Protein AF-0000000080308179 (afdb_homodimer)

pLDDT: mean 96.74, std 3.59, range [80.0, 98.94]

InterPro domains:
  IPR013078 Histidine phosphatase superfamily, clade-1 [PF00300] (3-79)
  IPR013078 Histidine phosphatase superfamily, clade-1 [SM00855] (2-112)
  IPR013078 Histidine phosphatase superfamily, clade-1 [cd07067] (3-144)
  IPR029033 Histidine phosphatase superfamily [G3DSA:3.40.50.1240] (2-160)
  IPR029033 Histidine phosphatase superfamily [SSF53254] (3-148)

Nearest PDB structures (foldseek):
  3f2i-assembly3_E  TM=8.914E-01  e=7.864E-16  Nostoc sp. PCC 7120 = FACHB-418
  2rfl-assembly7_G  TM=8.295E-01  e=3.087E-11  Agrobacterium fabrum str. C58
  2rfl-assembly2_B  TM=8.240E-01  e=7.658E-11  Agrobacterium fabrum str. C58
  2rfl-assembly3_C  TM=8.450E-01  e=2.308E-10  Agrobacterium fabrum str. C58
  2rfl-assembly5_E  TM=8.501E-01  e=3.407E-10  Agrobacterium fabrum str. C58

Solvent-accessible surface area (backbone atoms only — not comparable to full-atom values): 15295 Å² total; per-residue (Å²): 69,40,41,32,43,27,32,25,33,42,49,47,77,80,50,92,91,51,60,73,54,64,34,41,54,31,73,64,25,49,55,53,37,47,41,24,42,50,13,40,45,58,69,69,48,57,21,46,30,34,40,21,10,69,35,37,24,17,42,53,40,53,56,60,40,47,92,36,46,80,48,57,79,40,75,36,69,59,40,69,44,72,63,48,71,65,49,36,53,57,54,51,75,44,53,88,44,60,32,31,32,39,25,25,39,81,67,28,49,30,22,41,50,18,21,28,38,70,52,39,50,89,55,15,77,32,51,56,76,42,62,40,8,40,33,36,32,38,41,50,68,40,79,35,46,21,30,42,52,30,29,42,33,39,72,57,26,49,37,28,94,68,40,43,33,44,27,32,24,34,41,49,47,77,79,50,91,90,51,60,74,54,64,35,41,54,32,74,64,24,48,55,54,37,46,42,24,42,50,12,41,45,58,71,69,47,57,22,45,30,34,41,20,9,72,34,38,22,16,41,53,39,55,58,60,42,47,92,34,46,79,48,57,80,40,75,38,70,59,40,68,42,71,62,48,72,65,47,37,52,59,52,50,76,44,53,89,45,61,31,31,32,38,25,25,41,83,67,28,47,31,22,40,50,18,21,27,38,71,52,38,52,88,55,15,78,32,51,56,75,42,62,41,9,39,34,35,34,38,39,49,67,39,78,37,46,22,29,41,51,30,30,42,33,39,72,57,27,49,37,28,95

Structure (mmCIF, N/CA/C/O backbone):
data_AF-0000000080308179-model_v1
#
loop_
_entity.id
_entity.type
_entity.pdbx_description
1 polymer 'Phosphohistidine phosphatase SixA'
#
loop_
_atom_site.group_PDB
_atom_site.id
_atom_site.type_symbol
_atom_site.label_atom_id
_atom_site.label_alt_id
_atom_site.label_comp_id
_atom_site.label_asym_id
_atom_site.label_entity_id
_atom_site.label_seq_id
_atom_site.pdbx_PDB_ins_code
_atom_site.Cartn_x
_atom_site.Cartn_y
_atom_site.Cartn_z
_atom_site.occupancy
_atom_site.B_iso_or_equiv
_atom_site.auth_seq_id
_atom_site.auth_comp_id
_atom_site.auth_asym_id
_atom_site.auth_atom_id
_atom_site.pdbx_PDB_model_num
ATOM 1 N N . MET A 1 1 ? -13.094 5.926 10.195 1 96.12 1 MET A N 1
ATOM 2 C CA . MET A 1 1 ? -12.523 7.082 9.516 1 96.12 1 MET A CA 1
ATOM 3 C C . MET A 1 1 ? -11.367 6.668 8.617 1 96.12 1 MET A C 1
ATOM 5 O O . MET A 1 1 ? -10.82 5.574 8.766 1 96.12 1 MET A O 1
ATOM 9 N N . ASP A 1 2 ? -11.047 7.516 7.672 1 97.94 2 ASP A N 1
ATOM 10 C CA . ASP A 1 2 ? -9.906 7.348 6.777 1 97.94 2 ASP A CA 1
ATOM 11 C C . ASP A 1 2 ? -8.773 8.305 7.148 1 97.94 2 ASP A C 1
ATOM 13 O O . ASP A 1 2 ? -8.992 9.516 7.258 1 97.94 2 ASP A O 1
ATOM 17 N N . VAL A 1 3 ? -7.609 7.738 7.383 1 98.44 3 VAL A N 1
ATOM 18 C CA . VAL A 1 3 ? -6.414 8.539 7.648 1 98.44 3 VAL A CA 1
ATOM 19 C C . VAL A 1 3 ? -5.363 8.266 6.57 1 98.44 3 VAL A C 1
ATOM 21 O O . VAL A 1 3 ? -4.98 7.117 6.344 1 98.44 3 VAL A O 1
ATOM 24 N N . PHE A 1 4 ? -4.977 9.289 5.906 1 98.88 4 PHE A N 1
ATOM 25 C CA . PHE A 1 4 ? -3.895 9.203 4.93 1 98.88 4 PHE A CA 1
ATOM 26 C C . PHE A 1 4 ? -2.592 9.727 5.523 1 98.88 4 PHE A C 1
ATOM 28 O O . PHE A 1 4 ? -2.514 10.883 5.938 1 98.88 4 PHE A O 1
ATOM 35 N N . VAL A 1 5 ? -1.639 8.867 5.598 1 98.94 5 VAL A N 1
ATOM 36 C CA . VAL A 1 5 ? -0.315 9.219 6.105 1 98.94 5 VAL A CA 1
ATOM 37 C C . VAL A 1 5 ? 0.61 9.555 4.938 1 98.94 5 VAL A C 1
ATOM 39 O O . VAL A 1 5 ? 0.87 8.711 4.078 1 98.94 5 VAL A O 1
ATOM 42 N N . VAL A 1 6 ? 1.118 10.781 4.961 1 98.94 6 VAL A N 1
ATOM 43 C CA . VAL A 1 6 ? 1.938 11.297 3.871 1 98.94 6 VAL A CA 1
ATOM 44 C C . VAL A 1 6 ? 3.332 11.641 4.391 1 98.94 6 VAL A C 1
ATOM 46 O O . VAL A 1 6 ? 3.477 12.461 5.305 1 98.94 6 VAL A O 1
ATOM 49 N N . ARG A 1 7 ? 4.324 11 3.846 1 98.94 7 ARG A N 1
ATOM 50 C CA . ARG A 1 7 ? 5.664 11.5 4.133 1 98.94 7 ARG A CA 1
ATOM 51 C C . ARG A 1 7 ? 5.969 12.75 3.305 1 98.94 7 ARG A C 1
ATOM 53 O O . ARG A 1 7 ? 5.574 12.836 2.141 1 98.94 7 ARG A O 1
ATOM 60 N N . HIS A 1 8 ? 6.664 13.648 3.912 1 98.94 8 HIS A N 1
ATOM 61 C CA . HIS A 1 8 ? 7.027 14.844 3.17 1 98.94 8 HIS A CA 1
ATOM 62 C C . HIS A 1 8 ? 7.699 14.492 1.847 1 98.94 8 HIS A C 1
ATOM 64 O O . HIS A 1 8 ? 8.32 13.43 1.724 1 98.94 8 HIS A O 1
ATOM 70 N N . ALA A 1 9 ? 7.605 15.453 0.871 1 98.88 9 ALA A N 1
ATOM 71 C CA . ALA A 1 9 ? 8.242 15.281 -0.434 1 98.88 9 ALA A CA 1
ATOM 72 C C . ALA A 1 9 ? 9.75 15.5 -0.34 1 98.88 9 ALA A C 1
ATOM 74 O O . ALA A 1 9 ? 10.273 15.781 0.738 1 98.88 9 ALA A O 1
ATOM 75 N N . ILE A 1 10 ? 10.469 15.281 -1.438 1 98.62 10 ILE A N 1
ATOM 76 C CA . ILE A 1 10 ? 11.93 15.336 -1.49 1 98.62 10 ILE A CA 1
ATOM 77 C C . ILE A 1 10 ? 12.406 16.719 -1.079 1 98.62 10 ILE A C 1
ATOM 79 O O . ILE A 1 10 ? 12.008 17.734 -1.674 1 98.62 10 ILE A O 1
ATOM 83 N N . ALA A 1 11 ? 13.266 16.75 -0.097 1 97.81 11 ALA A N 1
ATOM 84 C CA . ALA A 1 11 ? 13.773 18 0.461 1 97.81 11 ALA A CA 1
ATOM 85 C C . ALA A 1 11 ? 15.273 18.141 0.217 1 97.81 11 ALA A C 1
ATOM 87 O O . ALA A 1 11 ? 15.945 17.156 -0.123 1 97.81 11 ALA A O 1
ATOM 88 N N . GLU A 1 12 ? 15.688 19.297 0.377 1 95.5 12 GLU A N 1
ATOM 89 C CA . GLU A 1 12 ? 17.109 19.609 0.248 1 95.5 12 GLU A CA 1
ATOM 90 C C . GLU A 1 12 ? 17.938 18.828 1.261 1 95.5 12 GLU A C 1
ATOM 92 O O . GLU A 1 12 ? 17.453 18.5 2.344 1 95.5 12 GLU A O 1
ATOM 97 N N . ASP A 1 13 ? 19.109 18.547 0.81 1 89.88 13 ASP A N 1
ATOM 98 C CA . ASP A 1 13 ? 20.047 17.984 1.777 1 89.88 13 ASP A CA 1
ATOM 99 C C . ASP A 1 13 ? 20.422 19.016 2.832 1 89.88 13 ASP A C 1
ATOM 101 O O . ASP A 1 13 ? 20.453 20.219 2.557 1 89.88 13 ASP A O 1
ATOM 105 N N . ALA A 1 14 ? 20.609 18.5 3.979 1 84.56 14 ALA A N 1
ATOM 106 C CA . ALA A 1 14 ? 21 19.422 5.051 1 84.56 14 ALA A CA 1
ATOM 107 C C . ALA A 1 14 ? 22.375 20.016 4.793 1 84.56 14 ALA A C 1
ATOM 109 O O . ALA A 1 14 ? 23.344 19.281 4.539 1 84.56 14 ALA A O 1
ATOM 110 N N . ALA A 1 15 ? 22.422 21.391 4.684 1 82.69 15 ALA A N 1
ATOM 111 C CA . ALA A 1 15 ? 23.719 22.062 4.656 1 82.69 15 ALA A CA 1
ATOM 112 C C . ALA A 1 15 ? 24.375 22.047 6.031 1 82.69 15 ALA A C 1
ATOM 114 O O . ALA A 1 15 ? 23.688 21.906 7.051 1 82.69 15 ALA A O 1
ATOM 115 N N . PRO A 1 16 ? 25.734 21.969 5.941 1 81.38 16 PRO A N 1
ATOM 116 C CA . PRO A 1 16 ? 26.375 22.031 7.254 1 81.38 16 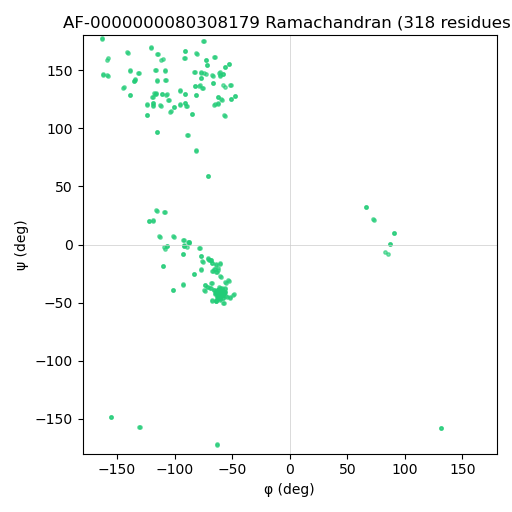PRO A CA 1
ATOM 117 C C . PRO A 1 16 ? 25.844 23.172 8.125 1 81.38 16 PRO A C 1
ATOM 119 O O . PRO A 1 16 ? 25.75 24.312 7.672 1 81.38 16 PRO A O 1
ATOM 122 N N . GLY A 1 17 ? 25.438 22.906 9.305 1 82.38 17 GLY A N 1
ATOM 123 C CA . GLY A 1 17 ? 25 23.906 10.266 1 82.38 17 GLY A CA 1
ATOM 124 C C . GLY A 1 17 ? 23.531 24.281 10.094 1 82.38 17 GLY A C 1
ATOM 125 O O . GLY A 1 17 ? 22.984 25.031 10.906 1 82.38 17 GLY A O 1
ATOM 126 N N . GLN A 1 18 ? 22.969 23.797 9.07 1 80.81 18 GLN A N 1
ATOM 127 C CA . GLN A 1 18 ? 21.578 24.156 8.797 1 80.81 18 GLN A CA 1
ATOM 128 C C . GLN A 1 18 ? 20.625 23.406 9.734 1 80.81 18 GLN A C 1
ATOM 130 O O . GLN A 1 18 ? 20.844 22.234 10.055 1 80.81 18 GLN A O 1
ATOM 135 N N . ASP A 1 19 ? 19.734 24.219 10.219 1 89.12 19 ASP A N 1
ATOM 136 C CA . ASP A 1 19 ? 18.641 23.656 11.008 1 89.12 19 ASP A CA 1
ATOM 137 C C . ASP A 1 19 ? 17.797 22.703 10.164 1 89.12 19 ASP A C 1
ATOM 139 O O . ASP A 1 19 ? 17.219 23.125 9.148 1 89.12 19 ASP A O 1
ATOM 143 N N . ASP A 1 20 ? 17.703 21.469 10.594 1 90.75 20 ASP A N 1
ATOM 144 C CA . ASP A 1 20 ? 16.984 20.438 9.852 1 90.75 20 ASP A CA 1
ATOM 145 C C . ASP A 1 20 ? 15.547 20.859 9.586 1 90.75 20 ASP A C 1
ATOM 147 O O . ASP A 1 20 ? 14.992 20.562 8.523 1 90.75 20 ASP A O 1
ATOM 151 N N . ALA A 1 21 ? 15.031 21.578 10.484 1 94.56 21 ALA A N 1
ATOM 152 C CA . ALA A 1 21 ? 13.625 21.969 10.406 1 94.56 21 ALA A CA 1
ATOM 153 C C . ALA A 1 21 ? 13.398 22.984 9.281 1 94.56 21 ALA A C 1
ATOM 155 O O . ALA A 1 21 ? 12.266 23.203 8.859 1 94.56 21 ALA A O 1
ATOM 156 N N . GLN A 1 22 ? 14.406 23.5 8.766 1 94.69 22 GLN A N 1
ATOM 157 C CA . GLN A 1 22 ? 14.258 24.594 7.816 1 94.69 22 GLN A CA 1
ATOM 158 C C . GLN A 1 22 ? 14.531 24.141 6.391 1 94.69 22 GLN A C 1
ATOM 160 O O . GLN A 1 22 ? 14.461 24.922 5.449 1 94.69 22 GLN A O 1
ATOM 165 N N . ARG A 1 23 ? 14.867 22.891 6.27 1 96.31 23 ARG A N 1
ATOM 166 C CA . ARG A 1 23 ? 15.102 22.359 4.926 1 96.31 23 ARG A CA 1
ATOM 167 C C . ARG A 1 23 ? 13.836 22.438 4.082 1 96.31 23 ARG A C 1
ATOM 169 O O . ARG A 1 23 ? 12.781 21.953 4.484 1 96.31 23 ARG A O 1
ATOM 176 N N . ALA A 1 24 ? 14 23.047 2.932 1 97.19 24 ALA A N 1
ATOM 177 C CA . ALA A 1 24 ? 12.875 23.203 2.012 1 97.19 24 ALA A CA 1
ATOM 178 C C . ALA A 1 24 ? 12.805 22.047 1.026 1 97.19 24 ALA A C 1
ATOM 180 O O . ALA A 1 24 ? 13.789 21.312 0.843 1 97.19 24 ALA A O 1
ATOM 181 N N . LEU A 1 25 ? 11.617 21.859 0.417 1 98.5 25 LEU A N 1
ATOM 182 C CA . LEU A 1 25 ? 11.539 20.938 -0.711 1 98.5 25 LEU A CA 1
ATOM 183 C C . LEU A 1 25 ? 12.445 21.391 -1.851 1 98.5 25 LEU A C 1
ATOM 185 O O . LEU A 1 25 ? 12.602 22.594 -2.08 1 98.5 25 LEU A O 1
ATOM 189 N N . THR A 1 26 ? 13.031 20.438 -2.578 1 98.44 26 THR A N 1
ATOM 190 C CA . THR A 1 26 ? 13.727 20.766 -3.816 1 98.44 26 THR A CA 1
ATOM 191 C C . THR A 1 26 ? 12.727 21.109 -4.918 1 98.44 26 THR A C 1
ATOM 193 O O . THR A 1 26 ? 11.539 20.797 -4.812 1 98.44 26 THR A O 1
ATOM 196 N N . ARG A 1 27 ? 13.219 21.812 -5.879 1 98.19 27 ARG A N 1
ATOM 197 C CA . ARG A 1 27 ? 12.367 22.094 -7.031 1 98.19 27 ARG A CA 1
ATOM 198 C C . ARG A 1 27 ? 11.812 20.812 -7.633 1 98.19 27 ARG A C 1
ATOM 200 O O . ARG A 1 27 ? 10.625 20.719 -7.941 1 98.19 27 ARG A O 1
ATOM 207 N N . ASP A 1 28 ? 12.664 19.875 -7.773 1 98.06 28 ASP A N 1
ATOM 208 C CA . ASP A 1 28 ? 12.25 18.578 -8.305 1 98.06 28 ASP A CA 1
ATOM 209 C C . ASP A 1 28 ? 11.258 17.891 -7.367 1 98.06 28 ASP A C 1
ATOM 211 O O . ASP A 1 28 ? 10.289 17.281 -7.816 1 98.06 28 ASP A O 1
ATOM 215 N N . GLY A 1 29 ? 11.523 17.969 -6.082 1 98.62 29 GLY A N 1
ATOM 216 C CA . GLY A 1 29 ? 10.609 17.406 -5.102 1 98.62 29 GLY A 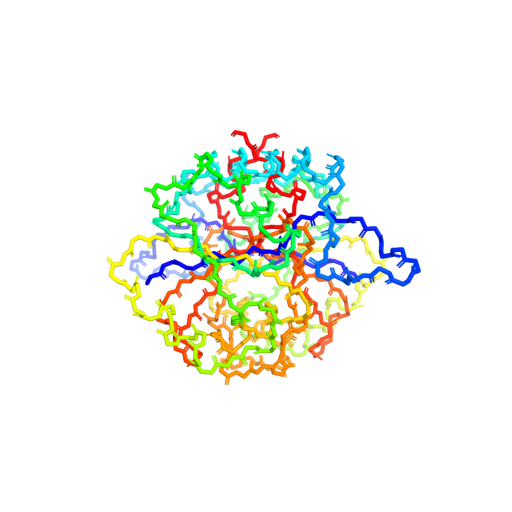CA 1
ATOM 217 C C . GLY A 1 29 ? 9.211 17.969 -5.195 1 98.62 29 GLY A C 1
ATOM 218 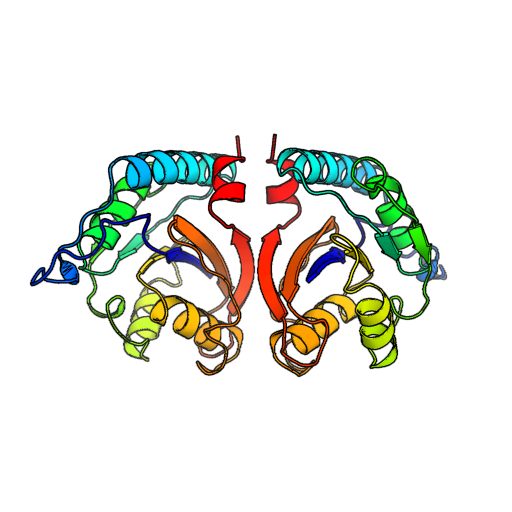O O . GLY A 1 29 ? 8.227 17.219 -5.117 1 98.62 29 GLY A O 1
ATOM 219 N N . ARG A 1 30 ? 9.133 19.234 -5.391 1 98.75 30 ARG A N 1
ATOM 220 C CA . ARG A 1 30 ? 7.84 19.891 -5.551 1 98.75 30 ARG A CA 1
ATOM 221 C C . ARG A 1 30 ? 7.125 19.391 -6.801 1 98.75 30 ARG A C 1
ATOM 223 O O . ARG A 1 30 ? 5.957 19.016 -6.742 1 98.75 30 ARG A O 1
ATOM 230 N N . ARG A 1 31 ? 7.828 19.375 -7.875 1 98.56 31 ARG A N 1
ATOM 231 C CA . ARG A 1 31 ? 7.254 18.969 -9.148 1 98.56 31 ARG A CA 1
ATOM 232 C C . ARG A 1 31 ? 6.754 17.531 -9.078 1 98.56 31 ARG A C 1
ATOM 234 O O . ARG A 1 31 ? 5.648 17.219 -9.531 1 98.56 31 ARG A O 1
ATOM 241 N N . ARG A 1 32 ? 7.52 16.688 -8.586 1 98.62 32 ARG A N 1
ATOM 242 C CA . ARG A 1 32 ? 7.16 15.281 -8.484 1 98.62 32 ARG A CA 1
ATOM 243 C C . ARG A 1 32 ? 5.949 15.086 -7.582 1 98.62 32 ARG A C 1
ATOM 245 O O . ARG A 1 32 ? 5.07 14.281 -7.879 1 98.62 32 ARG A O 1
ATOM 252 N N . PHE A 1 33 ? 5.922 15.852 -6.508 1 98.88 33 PHE A N 1
ATOM 253 C CA . PHE A 1 33 ? 4.805 15.672 -5.586 1 98.88 33 PHE A CA 1
ATOM 254 C C . PHE A 1 33 ? 3.523 16.266 -6.168 1 98.88 33 PHE A C 1
ATOM 256 O O . PHE A 1 33 ? 2.436 15.719 -5.957 1 98.88 33 PHE A O 1
ATOM 263 N N . GLU A 1 34 ? 3.652 17.312 -6.875 1 98.75 34 GLU A N 1
ATOM 264 C CA . GLU A 1 34 ? 2.486 17.844 -7.574 1 98.75 34 GLU A CA 1
ATOM 265 C C . GLU A 1 34 ? 1.871 16.797 -8.5 1 98.75 34 GLU A C 1
ATOM 267 O O . GLU A 1 34 ? 0.646 16.703 -8.602 1 98.75 34 GLU A O 1
ATOM 272 N N . ARG A 1 35 ? 2.699 16.062 -9.172 1 98.25 35 ARG A N 1
ATOM 273 C CA . ARG A 1 35 ? 2.207 14.969 -10.008 1 98.25 35 ARG A CA 1
ATOM 274 C C . ARG A 1 35 ? 1.538 13.891 -9.156 1 98.25 35 ARG A C 1
ATOM 276 O O . ARG A 1 35 ? 0.521 13.32 -9.562 1 98.25 35 ARG A O 1
ATOM 283 N N . ALA A 1 36 ? 2.121 13.609 -8.023 1 98.56 36 ALA A N 1
ATOM 284 C CA . ALA A 1 36 ? 1.529 12.633 -7.109 1 98.56 36 ALA A CA 1
ATOM 285 C C . ALA A 1 36 ? 0.146 13.086 -6.648 1 98.56 36 ALA A C 1
ATOM 287 O O . ALA A 1 36 ? -0.768 12.266 -6.52 1 98.56 36 ALA A O 1
ATOM 288 N N . VAL A 1 37 ? -0.005 14.375 -6.418 1 98.69 37 VAL A N 1
ATOM 289 C CA . VAL A 1 37 ? -1.276 14.938 -5.973 1 98.69 37 VAL A CA 1
ATOM 290 C C . VAL A 1 37 ? -2.324 14.781 -7.074 1 98.69 37 VAL A C 1
ATOM 292 O O . VAL A 1 37 ? -3.49 14.5 -6.789 1 98.69 37 VAL A O 1
ATOM 295 N N . LYS A 1 38 ? -1.93 14.969 -8.344 1 98 38 LYS A N 1
ATOM 296 C CA . LYS A 1 38 ? -2.838 14.703 -9.453 1 98 38 LYS A CA 1
ATOM 297 C C . LYS A 1 38 ? -3.316 13.25 -9.438 1 98 38 LYS A C 1
ATOM 299 O O . LYS A 1 38 ? -4.473 12.969 -9.766 1 98 38 LYS A O 1
ATOM 304 N N . GLY A 1 39 ? -2.385 12.352 -9.078 1 98.06 39 GLY A N 1
ATOM 305 C CA . GLY A 1 39 ? -2.758 10.961 -8.93 1 98.06 39 GLY A CA 1
ATOM 306 C C . GLY A 1 39 ? -3.797 10.727 -7.848 1 98.06 39 GLY A C 1
ATOM 307 O O . GLY A 1 39 ? -4.75 9.977 -8.047 1 98.06 39 GLY A O 1
ATOM 308 N N . LEU A 1 40 ? -3.609 11.383 -6.707 1 98.44 40 LEU A N 1
ATOM 309 C CA . LEU A 1 40 ? -4.598 11.305 -5.637 1 98.44 40 LEU A CA 1
ATOM 310 C C . LEU A 1 40 ? -5.961 11.797 -6.117 1 98.44 40 LEU A C 1
ATOM 312 O O . LEU A 1 40 ? -6.988 11.203 -5.797 1 98.44 40 LEU A O 1
ATOM 316 N N . ARG A 1 41 ? -5.934 12.883 -6.824 1 97.62 41 ARG A N 1
ATOM 317 C CA . ARG A 1 41 ? -7.168 13.43 -7.379 1 97.62 41 ARG A CA 1
ATOM 318 C C . ARG A 1 41 ? -7.836 12.438 -8.32 1 97.62 41 ARG A C 1
ATOM 320 O O . ARG A 1 41 ? -9.062 12.289 -8.305 1 97.62 41 ARG A O 1
ATOM 327 N N . ALA A 1 42 ? -7.062 11.773 -9.141 1 96.81 42 ALA A N 1
ATOM 328 C CA . ALA A 1 42 ? -7.574 10.781 -10.086 1 96.81 42 ALA A CA 1
ATOM 329 C C . ALA A 1 42 ? -8.266 9.633 -9.352 1 96.81 42 ALA A C 1
ATOM 331 O O . ALA A 1 42 ? -9.141 8.969 -9.914 1 96.81 42 ALA A O 1
ATOM 332 N N . LEU A 1 43 ? -7.887 9.367 -8.148 1 97.56 43 LEU A N 1
ATOM 333 C CA . LEU A 1 43 ? -8.5 8.336 -7.32 1 97.56 43 LEU A CA 1
ATOM 334 C C . LEU A 1 43 ? -9.688 8.898 -6.547 1 97.56 43 LEU A C 1
ATOM 336 O O . LEU A 1 43 ? -10.25 8.219 -5.688 1 97.56 43 LEU A O 1
ATOM 340 N N . ASP A 1 44 ? -10.039 10.195 -6.719 1 97 44 ASP A N 1
ATOM 341 C CA . ASP A 1 44 ? -11.133 10.906 -6.066 1 97 44 ASP A CA 1
ATOM 342 C C . ASP A 1 44 ? -10.875 11.047 -4.566 1 97 44 ASP A C 1
ATOM 344 O O . ASP A 1 44 ? -11.797 10.953 -3.762 1 97 44 ASP A O 1
ATOM 348 N N . VAL A 1 45 ? -9.609 11.156 -4.211 1 97 45 VAL A N 1
ATOM 349 C CA . VAL A 1 45 ? -9.234 11.367 -2.816 1 97 45 VAL A CA 1
ATOM 350 C C . VAL A 1 45 ? -9.383 12.844 -2.465 1 97 45 VAL A C 1
ATOM 352 O O . VAL A 1 45 ? -8.922 13.719 -3.207 1 97 45 VAL A O 1
ATOM 355 N N . THR A 1 46 ? -10.047 13.141 -1.451 1 97.19 46 THR A N 1
ATOM 356 C CA . THR A 1 46 ? -10.164 14.492 -0.901 1 97.19 46 THR A CA 1
ATOM 357 C C . THR A 1 46 ? -9.992 14.469 0.614 1 97.19 46 THR A C 1
ATOM 359 O O . THR A 1 46 ? -10.523 13.594 1.295 1 97.19 46 THR A O 1
ATOM 362 N N . PHE A 1 47 ? -9.312 15.445 1.114 1 97.88 47 PHE A N 1
ATOM 363 C CA . PHE A 1 47 ? -9.07 15.523 2.549 1 97.88 47 PHE A CA 1
ATOM 364 C C . PHE A 1 47 ? -9.914 16.625 3.186 1 97.88 47 PHE A C 1
ATOM 366 O O . PHE A 1 47 ? -9.891 17.766 2.734 1 97.88 47 PHE A O 1
ATOM 373 N N . GLU A 1 48 ? -10.617 16.312 4.227 1 97.75 48 GLU A N 1
ATOM 374 C CA . GLU A 1 48 ? -11.383 17.297 4.977 1 97.75 48 GLU A CA 1
ATOM 375 C C . GLU A 1 48 ? -10.484 18.125 5.879 1 97.75 48 GLU A C 1
ATOM 377 O O . GLU A 1 48 ? -10.859 19.219 6.297 1 97.75 48 GLU A O 1
ATOM 382 N N . ARG A 1 49 ? -9.32 17.594 6.18 1 97.5 49 ARG A N 1
ATOM 383 C CA . ARG A 1 49 ? -8.328 18.25 7.027 1 97.5 49 ARG A CA 1
ATOM 384 C C . ARG A 1 49 ? -6.938 17.688 6.781 1 97.5 49 ARG A C 1
ATOM 386 O O . ARG A 1 49 ? -6.789 16.5 6.461 1 97.5 49 ARG A O 1
ATOM 393 N N . VAL A 1 50 ? -5.984 18.547 6.887 1 98.5 50 VAL A N 1
ATOM 394 C CA . VAL A 1 50 ? -4.594 18.094 6.848 1 98.5 50 VAL A CA 1
ATOM 395 C C . VAL A 1 50 ? -3.867 18.562 8.102 1 98.5 50 VAL A C 1
ATOM 397 O O . VAL A 1 50 ? -3.891 19.75 8.438 1 98.5 50 VAL A O 1
ATOM 400 N N . LEU A 1 51 ? -3.367 17.625 8.836 1 98.62 51 LEU A N 1
ATOM 401 C CA . LEU A 1 51 ? -2.406 17.938 9.891 1 98.62 51 LEU A CA 1
ATOM 402 C C . LEU A 1 51 ? -0.977 17.781 9.391 1 98.62 51 LEU A C 1
ATOM 404 O O . LEU A 1 51 ? -0.665 16.797 8.695 1 98.62 51 LEU A O 1
ATOM 408 N N . HIS A 1 52 ? -0.127 18.766 9.656 1 98.81 52 HIS A N 1
ATOM 409 C CA . HIS A 1 52 ? 1.234 18.625 9.148 1 98.81 52 HIS A CA 1
ATOM 410 C C . HIS A 1 52 ? 2.256 19.078 10.188 1 98.81 52 HIS A C 1
ATOM 412 O O . HIS A 1 52 ? 1.952 19.922 11.039 1 98.81 52 HIS A O 1
ATOM 418 N N . SER A 1 53 ? 3.402 18.484 10.156 1 98.81 53 SER A N 1
ATOM 419 C CA . SER A 1 53 ? 4.574 18.891 10.938 1 98.81 53 SER A CA 1
ATOM 420 C C . SER A 1 53 ? 4.945 20.344 10.664 1 98.81 53 SER A C 1
ATOM 422 O O . SER A 1 53 ? 4.738 20.844 9.562 1 98.81 53 SER A O 1
ATOM 424 N N . PRO A 1 54 ? 5.574 21.016 11.633 1 98.69 54 PRO A N 1
ATOM 425 C CA . PRO A 1 54 ? 5.992 22.406 11.43 1 98.69 54 PRO A CA 1
ATOM 426 C C . PRO A 1 54 ? 7.254 22.516 10.578 1 98.69 54 PRO A C 1
ATOM 428 O O . PRO A 1 54 ? 7.652 23.625 10.219 1 98.69 54 PRO A O 1
ATOM 431 N N . TRP A 1 55 ? 7.902 21.375 10.32 1 98.44 55 TRP A N 1
ATOM 432 C CA . TRP A 1 55 ? 9.125 21.484 9.539 1 98.44 55 TRP A CA 1
ATOM 433 C C . TRP A 1 55 ? 8.828 21.938 8.117 1 98.44 55 TRP A C 1
ATOM 435 O O . TRP A 1 55 ? 7.84 21.5 7.512 1 98.44 55 TRP A O 1
ATOM 445 N N . LYS A 1 56 ? 9.648 22.812 7.582 1 98.5 56 LYS A N 1
ATOM 446 C CA . LYS A 1 56 ? 9.391 23.531 6.332 1 98.5 56 LYS A CA 1
ATOM 447 C C . LYS A 1 56 ? 9.023 22.547 5.215 1 98.5 56 LYS A C 1
ATOM 449 O O . LYS A 1 56 ? 8.094 22.797 4.449 1 98.5 56 LYS A O 1
ATOM 454 N N . ARG A 1 57 ? 9.734 21.516 5.09 1 98.62 57 ARG A N 1
ATOM 455 C CA . ARG A 1 57 ? 9.469 20.531 4.035 1 98.62 57 ARG A CA 1
ATOM 456 C C . ARG A 1 57 ? 8.078 19.938 4.172 1 98.62 57 ARG A C 1
ATOM 458 O O . ARG A 1 57 ? 7.418 19.641 3.172 1 98.62 57 ARG A O 1
ATOM 465 N N . ALA A 1 58 ? 7.586 19.703 5.363 1 98.81 58 ALA A N 1
ATOM 466 C CA . ALA A 1 58 ? 6.242 19.172 5.598 1 98.81 58 ALA A CA 1
ATOM 467 C C . ALA A 1 58 ? 5.184 20.234 5.336 1 98.81 58 ALA A C 1
ATOM 469 O O . ALA A 1 58 ? 4.121 19.953 4.785 1 98.81 58 ALA A O 1
ATOM 470 N N . VAL A 1 59 ? 5.492 21.438 5.758 1 98.88 59 VAL A N 1
ATOM 471 C CA . VAL A 1 59 ? 4.594 22.562 5.477 1 98.88 59 VAL A CA 1
ATOM 472 C C . VAL A 1 59 ? 4.383 22.688 3.971 1 98.88 59 VAL A C 1
ATOM 474 O O . VAL A 1 59 ? 3.246 22.734 3.498 1 98.88 59 VAL A O 1
ATOM 477 N N . GLU A 1 60 ? 5.441 22.703 3.262 1 98.88 60 GLU A N 1
ATOM 478 C CA . GLU A 1 60 ? 5.379 22.844 1.811 1 98.88 60 GLU A CA 1
ATOM 479 C C . GLU A 1 60 ? 4.645 21.672 1.172 1 98.88 60 GLU A C 1
ATOM 481 O O . GLU A 1 60 ? 3.879 21.844 0.223 1 98.88 60 GLU A O 1
ATOM 486 N N . THR A 1 61 ? 4.875 20.5 1.684 1 98.94 61 THR A N 1
ATOM 487 C CA . THR A 1 61 ? 4.184 19.312 1.186 1 98.94 61 THR A CA 1
ATOM 488 C C . THR A 1 61 ? 2.678 19.438 1.405 1 98.94 61 THR A C 1
ATOM 490 O O . THR A 1 61 ? 1.889 19.172 0.499 1 98.94 61 THR A O 1
ATOM 493 N N . ALA A 1 62 ? 2.318 19.859 2.588 1 98.88 62 ALA A N 1
ATOM 494 C CA . ALA A 1 62 ? 0.906 20.047 2.91 1 98.88 62 ALA A CA 1
ATOM 495 C C . ALA A 1 62 ? 0.261 21.078 1.988 1 98.88 62 ALA A C 1
ATOM 497 O O . ALA A 1 62 ? -0.869 20.891 1.531 1 98.88 62 ALA A O 1
ATOM 498 N N . GLU A 1 63 ? 0.953 22.109 1.726 1 98.81 63 GLU A N 1
ATOM 499 C CA . GLU A 1 63 ? 0.454 23.156 0.837 1 98.81 63 GLU A CA 1
ATOM 500 C C . GLU A 1 63 ? 0.208 22.609 -0.568 1 98.81 63 GLU A C 1
ATOM 502 O O . GLU A 1 63 ? -0.756 23 -1.23 1 98.81 63 GLU A O 1
ATOM 507 N N . LEU A 1 64 ? 1.076 21.766 -1.039 1 98.81 64 LEU A N 1
ATOM 508 C CA . LEU A 1 64 ? 0.957 21.188 -2.373 1 98.81 64 LEU A CA 1
ATOM 509 C C . LEU A 1 64 ? -0.248 20.25 -2.459 1 98.81 64 LEU A C 1
ATOM 511 O O . LEU A 1 64 ? -0.691 19.906 -3.555 1 98.81 64 LEU A O 1
ATOM 515 N N . LEU A 1 65 ? -0.785 19.844 -1.309 1 98.75 65 LEU A N 1
ATOM 516 C CA . LEU A 1 65 ? -1.971 19 -1.28 1 98.75 65 LEU A CA 1
ATOM 517 C C . LEU A 1 65 ? -3.232 19.812 -1.525 1 98.75 65 LEU A C 1
ATOM 519 O O . LEU A 1 65 ? -4.328 19.266 -1.631 1 98.75 65 LEU A O 1
ATOM 523 N N . ALA A 1 66 ? -3.121 21.078 -1.653 1 97.31 66 ALA A N 1
ATOM 524 C CA . ALA A 1 66 ? -4.238 22.016 -1.704 1 97.31 66 ALA A CA 1
ATOM 525 C C . ALA A 1 66 ? -5.297 21.547 -2.701 1 97.31 66 ALA A C 1
ATOM 527 O O . ALA A 1 66 ? -6.496 21.609 -2.414 1 97.31 66 ALA A O 1
ATOM 528 N N . PRO A 1 67 ? -4.922 21.078 -3.865 1 97.19 67 PRO A N 1
ATOM 529 C CA . PRO A 1 67 ? -5.918 20.703 -4.867 1 97.19 67 PRO A CA 1
ATOM 530 C C . PRO A 1 67 ? -6.844 19.594 -4.387 1 97.19 67 PRO A C 1
ATOM 532 O O . PRO A 1 67 ? -7.91 19.375 -4.965 1 97.19 67 PRO A O 1
ATOM 535 N N . VAL A 1 68 ? -6.5 18.859 -3.311 1 98.19 68 VAL A N 1
ATOM 536 C CA . VAL A 1 68 ? -7.312 17.734 -2.85 1 98.19 68 VAL A CA 1
ATOM 537 C C . VAL A 1 68 ? -7.73 17.969 -1.398 1 98.19 68 VAL A C 1
ATOM 539 O O . VAL A 1 68 ? -8.008 17.016 -0.67 1 98.19 68 VAL A O 1
ATOM 542 N N . VAL A 1 69 ? -7.691 19.156 -0.965 1 97.81 69 VAL A N 1
ATOM 543 C CA . VAL A 1 69 ? -8.055 19.484 0.409 1 97.81 69 VAL A CA 1
ATOM 544 C C . VAL A 1 69 ? -9.281 20.391 0.418 1 97.81 69 VAL A C 1
ATOM 546 O O . VAL A 1 69 ? -9.32 21.406 -0.292 1 97.81 69 VAL A O 1
ATOM 549 N N . SER A 1 70 ? -10.258 20.062 1.195 1 96.19 70 SER A N 1
ATOM 550 C CA . SER A 1 70 ? -11.477 20.859 1.291 1 96.19 70 SER A CA 1
ATOM 551 C C . SER A 1 70 ? -11.57 21.578 2.633 1 96.19 70 SER A C 1
ATOM 553 O O . SER A 1 70 ? -12.523 22.312 2.883 1 96.19 70 SER A O 1
ATOM 555 N N . GLY A 1 71 ? -10.641 21.406 3.561 1 95.31 71 GLY A N 1
ATOM 556 C CA . GLY A 1 71 ? -10.641 21.969 4.902 1 95.31 71 GLY A CA 1
ATOM 557 C C . GLY A 1 71 ? -9.336 22.641 5.27 1 95.31 71 GLY A C 1
ATOM 558 O O . GLY A 1 71 ? -8.609 23.125 4.395 1 95.31 71 GLY A O 1
ATOM 559 N N . PRO A 1 72 ? -9.039 22.766 6.504 1 96.81 72 PRO A N 1
ATOM 560 C CA . PRO A 1 72 ? -7.863 23.531 6.949 1 96.81 72 PRO A CA 1
ATOM 561 C C . PRO A 1 72 ? -6.578 22.703 6.895 1 96.81 72 PRO A C 1
ATOM 563 O O . PRO A 1 72 ? -6.625 21.469 6.996 1 96.81 72 PRO A O 1
ATOM 566 N N . LEU A 1 73 ? -5.512 23.391 6.648 1 98.19 73 LEU A N 1
ATOM 567 C CA . LEU A 1 73 ? -4.176 22.891 6.965 1 98.19 73 LEU A CA 1
ATOM 568 C C . LEU A 1 73 ? -3.764 23.312 8.375 1 98.19 73 LEU A C 1
ATOM 570 O O . LEU A 1 73 ? -3.742 24.5 8.695 1 98.19 73 LEU A O 1
ATOM 574 N N . GLU A 1 74 ? -3.527 22.359 9.18 1 97.94 74 GLU A N 1
ATOM 575 C CA . GLU A 1 74 ? -3.232 22.656 10.578 1 97.94 74 GLU A CA 1
ATOM 576 C C . GLU A 1 74 ? -1.839 22.172 10.961 1 97.94 74 GLU A C 1
ATOM 578 O O . GLU A 1 74 ? -1.512 21 10.766 1 97.94 74 GLU A O 1
ATOM 583 N N . GLU A 1 75 ? -1.11 23.078 11.484 1 98.62 75 GLU A N 1
ATOM 584 C CA . GLU A 1 75 ? 0.226 22.734 11.961 1 98.62 75 GLU A CA 1
ATOM 585 C C . GLU A 1 75 ? 0.176 22.109 13.359 1 98.62 75 GLU A C 1
ATOM 587 O O . GLU A 1 75 ? -0.557 22.594 14.227 1 98.62 75 GLU A O 1
ATOM 592 N N . THR A 1 76 ? 0.92 21.078 13.562 1 98.44 76 THR A N 1
ATOM 593 C CA . THR A 1 76 ? 1.019 20.516 14.906 1 98.44 76 THR A CA 1
ATOM 594 C C . THR A 1 76 ? 2.426 19.984 15.172 1 98.44 76 THR A C 1
ATOM 596 O O . THR A 1 76 ? 2.973 19.234 14.367 1 98.44 76 THR A O 1
ATOM 599 N N . PRO A 1 77 ? 3.031 20.266 16.328 1 98.19 77 PRO A N 1
ATOM 600 C CA . PRO A 1 77 ? 4.355 19.75 16.672 1 98.19 77 PRO A CA 1
ATOM 601 C C . PRO A 1 77 ? 4.355 18.234 16.922 1 98.19 77 PRO A C 1
ATOM 603 O O . PRO A 1 77 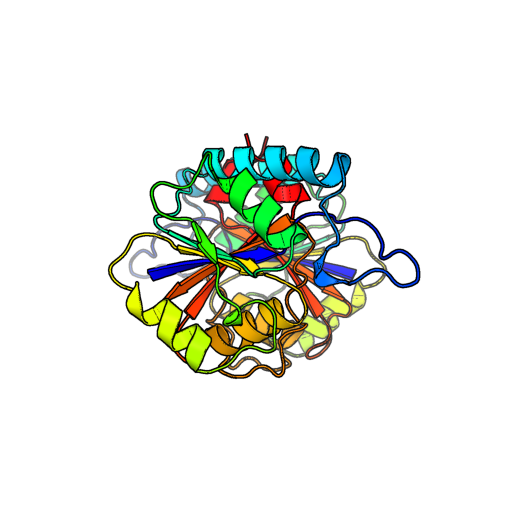? 5.422 17.625 16.984 1 98.19 77 PRO A O 1
ATOM 606 N N . LEU A 1 78 ? 3.186 17.625 17.078 1 98.31 78 LEU A N 1
ATOM 607 C CA . LEU A 1 78 ? 3.061 16.188 17.344 1 98.31 78 LEU A CA 1
ATOM 608 C C . LEU A 1 78 ? 3.586 15.359 16.188 1 98.31 78 LEU A C 1
ATOM 610 O O . LEU A 1 78 ? 3.881 14.172 16.344 1 98.31 78 LEU A O 1
ATOM 614 N N . LEU A 1 79 ? 3.734 15.984 15.008 1 98.56 79 LEU A N 1
ATOM 615 C CA . LEU A 1 79 ? 4.184 15.281 13.812 1 98.56 79 LEU A CA 1
ATOM 616 C C . LEU A 1 79 ? 5.664 15.539 13.555 1 98.56 79 LEU A C 1
ATOM 618 O O . LEU A 1 79 ? 6.203 15.117 12.531 1 98.56 79 LEU A O 1
ATOM 622 N N . ALA A 1 80 ? 6.34 16.203 14.453 1 98.06 80 ALA A N 1
ATOM 623 C CA . ALA A 1 80 ? 7.773 16.469 14.352 1 98.06 80 ALA A CA 1
ATOM 624 C C . ALA A 1 80 ? 8.539 15.773 15.477 1 98.06 80 ALA A C 1
ATOM 626 O O . ALA A 1 80 ? 9.539 16.297 15.969 1 98.06 80 ALA A O 1
ATOM 627 N N . LYS A 1 81 ? 8.008 14.688 15.922 1 97.38 81 LYS A N 1
ATOM 628 C CA . LYS A 1 81 ? 8.609 13.875 16.969 1 97.38 81 LYS A CA 1
ATOM 629 C C . LYS A 1 81 ? 7.992 12.477 17 1 97.38 81 LYS A C 1
ATOM 631 O O . LYS A 1 81 ? 7.066 12.188 16.25 1 97.38 81 LYS A O 1
ATOM 636 N N . ALA A 1 82 ? 8.523 11.641 17.906 1 97 82 ALA A N 1
ATOM 637 C CA . ALA A 1 82 ? 8 10.289 18.062 1 97 82 ALA A CA 1
ATOM 638 C C . ALA A 1 82 ? 6.512 10.312 18.406 1 97 82 ALA A C 1
ATOM 640 O O . ALA A 1 82 ? 6.059 11.148 19.188 1 97 82 ALA A O 1
ATOM 641 N N . PRO A 1 83 ? 5.785 9.406 17.75 1 96.56 83 PRO A N 1
ATOM 642 C CA . PRO A 1 83 ? 4.34 9.398 18.016 1 96.56 83 PRO A CA 1
ATOM 643 C C . PRO A 1 83 ? 4.004 9.188 19.484 1 96.56 83 PRO A C 1
ATOM 645 O O . PRO A 1 83 ? 4.699 8.445 20.188 1 96.56 83 PRO A O 1
ATOM 648 N N . SER A 1 84 ? 2.953 9.789 19.891 1 95.81 84 SER A N 1
ATOM 649 C CA . SER A 1 84 ? 2.508 9.781 21.281 1 95.81 84 SER A CA 1
ATOM 650 C C . SER A 1 84 ? 0.989 9.68 21.375 1 95.81 84 SER A C 1
ATOM 652 O O . SER A 1 84 ? 0.288 9.875 20.391 1 95.81 84 SER A O 1
ATOM 654 N N . PRO A 1 85 ? 0.492 9.359 22.578 1 95.12 85 PRO A N 1
ATOM 655 C CA . PRO A 1 85 ? -0.962 9.336 22.75 1 95.12 85 PRO A CA 1
ATOM 656 C C . PRO A 1 85 ? -1.632 10.633 22.328 1 95.12 85 PRO A C 1
ATOM 658 O O . PRO A 1 85 ? -2.77 10.625 21.844 1 95.12 85 PRO A O 1
ATOM 661 N N . ALA A 1 86 ? -0.942 11.703 22.469 1 97 86 ALA A N 1
ATOM 662 C CA . ALA A 1 86 ? -1.491 13.008 22.094 1 97 86 ALA A CA 1
ATOM 663 C C . ALA A 1 86 ? -1.803 13.07 20.609 1 97 86 ALA A C 1
ATOM 665 O O . ALA A 1 86 ? -2.791 13.688 20.203 1 97 86 ALA A O 1
ATOM 666 N N . LEU A 1 87 ? -0.992 12.523 19.797 1 96.88 87 LEU A N 1
ATOM 667 C CA . LEU A 1 87 ? -1.231 12.492 18.359 1 96.88 87 LEU A CA 1
ATOM 668 C C . LEU A 1 87 ? -2.516 11.734 18.031 1 96.88 87 LEU A C 1
ATOM 670 O O . LEU A 1 87 ? -3.344 12.211 17.25 1 96.88 87 LEU A O 1
ATOM 674 N N . TYR A 1 88 ? -2.699 10.633 18.656 1 95.75 88 TYR A N 1
ATOM 675 C CA . TYR A 1 88 ? -3.854 9.773 18.391 1 95.75 88 TYR A CA 1
ATOM 676 C C . TYR A 1 88 ? -5.133 10.406 18.938 1 95.75 88 TYR A C 1
ATOM 678 O O . TYR A 1 88 ? -6.195 10.289 18.312 1 95.75 88 TYR A O 1
ATOM 686 N N . GLU A 1 89 ? -4.941 11.055 20.094 1 95.56 89 GLU A N 1
ATOM 687 C CA . GLU A 1 89 ? -6.062 11.836 20.609 1 95.56 89 GLU A CA 1
ATOM 688 C C . GLU A 1 89 ? -6.457 12.953 19.641 1 95.56 89 GLU A C 1
ATOM 690 O O . GLU A 1 89 ? -7.645 13.211 19.438 1 95.56 89 GLU A O 1
ATOM 695 N N . ALA A 1 90 ? -5.488 13.609 19.078 1 95.5 90 ALA A N 1
ATOM 696 C CA . ALA A 1 90 ? -5.742 14.664 18.109 1 95.5 90 ALA A CA 1
ATOM 697 C C . ALA A 1 90 ? -6.496 14.125 16.891 1 95.5 90 ALA A C 1
ATOM 699 O O . ALA A 1 90 ? -7.434 14.758 16.406 1 95.5 90 ALA A O 1
ATOM 700 N N . LEU A 1 91 ? -6.129 12.93 16.375 1 95.69 91 LEU A N 1
ATOM 701 C CA . LEU A 1 91 ? -6.812 12.289 15.25 1 95.69 91 LEU A CA 1
ATOM 702 C C . LEU A 1 91 ? -8.25 11.945 15.625 1 95.69 91 LEU A C 1
ATOM 704 O O . LEU A 1 91 ? -9.172 12.141 14.82 1 95.69 91 LEU A O 1
ATOM 708 N N . SER A 1 92 ? -8.422 11.484 16.828 1 94.38 92 SER A N 1
ATOM 709 C CA . SER A 1 92 ? -9.719 10.992 17.281 1 94.38 92 SER A CA 1
ATOM 710 C C . SER A 1 92 ? -10.727 12.125 17.391 1 94.38 92 SER A C 1
ATOM 712 O O . SER A 1 92 ? -11.938 11.883 17.359 1 94.38 92 SER A O 1
ATOM 714 N N . ARG A 1 93 ? -10.211 13.367 17.531 1 94.19 93 ARG A N 1
ATOM 715 C CA . ARG A 1 93 ? -11.078 14.531 17.625 1 94.19 93 ARG A CA 1
ATOM 716 C C . ARG A 1 93 ? -11.797 14.805 16.312 1 94.19 93 ARG A C 1
ATOM 718 O O . ARG A 1 93 ? -12.758 15.57 16.266 1 94.19 93 ARG A O 1
ATOM 725 N N . HIS A 1 94 ? -11.305 14.133 15.289 1 91.62 94 HIS A N 1
ATOM 726 C CA . HIS A 1 94 ? -11.836 14.438 13.969 1 91.62 94 HIS A CA 1
ATOM 727 C C . HIS A 1 94 ? -12.5 13.211 13.344 1 91.62 94 HIS A C 1
ATOM 729 O O . HIS A 1 94 ? -12.617 13.117 12.125 1 91.62 94 HIS A O 1
ATOM 735 N N . THR A 1 95 ? -12.906 12.219 14.102 1 86.12 95 THR A N 1
ATOM 736 C CA . THR A 1 95 ? -13.406 10.93 13.625 1 86.12 95 THR A CA 1
ATOM 737 C C . THR A 1 95 ? -14.719 11.109 12.875 1 86.12 95 THR A C 1
ATOM 739 O O . THR A 1 95 ? -15.102 10.258 12.062 1 86.12 95 THR A O 1
ATOM 742 N N . GLU A 1 96 ? -15.391 12.18 13.109 1 85.94 96 GLU A N 1
ATOM 743 C CA . GLU A 1 96 ? -16.672 12.398 12.453 1 85.94 96 GLU A CA 1
ATOM 744 C C . GLU A 1 96 ? -16.5 13.172 11.148 1 85.94 96 GLU A C 1
ATOM 746 O O . GLU A 1 96 ? -17.484 13.453 10.453 1 85.94 96 GLU A O 1
ATOM 751 N N . GLU A 1 97 ? -15.289 13.484 10.898 1 87.19 97 GLU A N 1
ATOM 752 C CA . GLU A 1 97 ? -14.984 14.203 9.664 1 87.19 97 GLU A CA 1
ATOM 753 C C . GLU A 1 97 ? -14.664 13.242 8.523 1 87.19 97 GLU A C 1
ATOM 755 O O . GLU A 1 97 ? -14.555 12.031 8.742 1 87.19 97 GLU A O 1
ATOM 760 N N . GLY A 1 98 ? -14.648 13.789 7.309 1 93.44 98 GLY A N 1
ATOM 761 C CA . GLY A 1 98 ? -14.172 13.023 6.172 1 93.44 98 GLY A CA 1
ATOM 762 C C . GLY A 1 98 ? -12.703 12.641 6.285 1 93.44 98 GLY A C 1
ATOM 763 O O . GLY A 1 98 ? -12.117 12.727 7.367 1 93.44 98 GLY A O 1
ATOM 764 N N . PRO A 1 99 ? -12.125 12.109 5.305 1 97.75 99 PRO A N 1
ATOM 765 C CA . PRO A 1 99 ? -10.719 11.68 5.32 1 97.75 99 PRO A CA 1
ATOM 766 C C . PRO A 1 99 ? -9.773 12.781 5.797 1 97.75 99 PRO A C 1
ATOM 768 O O . PRO A 1 99 ? -9.961 13.953 5.457 1 97.75 99 PRO A O 1
ATOM 771 N N . ILE A 1 100 ? -8.844 12.391 6.621 1 97.75 100 ILE A N 1
ATOM 772 C CA . ILE A 1 100 ? -7.816 13.297 7.121 1 97.75 100 ILE A CA 1
ATOM 773 C C . ILE A 1 100 ? -6.445 12.852 6.617 1 97.75 100 ILE A C 1
ATOM 775 O O . ILE A 1 100 ? -6.164 11.656 6.539 1 97.75 100 ILE A O 1
ATOM 779 N N . ALA A 1 101 ? -5.633 13.812 6.277 1 98.69 101 ALA A N 1
ATOM 780 C CA . ALA A 1 101 ? -4.238 13.523 5.961 1 98.69 101 ALA A CA 1
ATOM 781 C C . ALA A 1 101 ? -3.309 14.031 7.062 1 98.69 101 ALA A C 1
ATOM 783 O O . ALA A 1 101 ? -3.555 15.086 7.652 1 98.69 101 ALA A O 1
ATOM 784 N N . VAL A 1 102 ? -2.309 13.266 7.344 1 98.81 102 VAL A N 1
ATOM 785 C CA . VAL A 1 102 ? -1.22 13.727 8.195 1 98.81 102 VAL A CA 1
ATOM 786 C C . VAL A 1 102 ? 0.087 13.742 7.41 1 98.81 102 VAL A C 1
ATOM 788 O O . VAL A 1 102 ? 0.398 12.789 6.691 1 98.81 102 VAL A O 1
ATOM 791 N N . VAL A 1 103 ? 0.806 14.812 7.441 1 98.94 103 VAL A N 1
ATOM 792 C CA . VAL A 1 103 ? 2.068 14.977 6.727 1 98.94 103 VAL A CA 1
ATOM 793 C C . VAL A 1 103 ? 3.221 15.055 7.723 1 98.94 103 VAL A C 1
ATOM 795 O O . VAL A 1 103 ? 3.236 15.93 8.594 1 98.94 103 VAL A O 1
ATOM 798 N N . GLY A 1 104 ? 4.121 14.156 7.637 1 98.75 104 GLY A N 1
ATOM 799 C CA . GLY A 1 104 ? 5.203 14.133 8.609 1 98.75 104 GLY A CA 1
ATOM 800 C C . GLY A 1 104 ? 6.457 13.453 8.086 1 98.75 104 GLY A C 1
ATOM 801 O O . GLY A 1 104 ? 6.801 13.586 6.914 1 98.75 104 GLY A O 1
ATOM 802 N N . HIS A 1 105 ? 7.195 12.82 9.039 1 98.5 105 HIS A N 1
ATOM 803 C CA . HIS A 1 105 ? 8.562 12.375 8.773 1 98.5 105 HIS A CA 1
ATOM 804 C C . HIS A 1 105 ? 8.758 10.922 9.203 1 98.5 105 HIS A C 1
ATOM 806 O O . HIS A 1 105 ? 8.141 10.469 10.172 1 98.5 105 HIS A O 1
ATOM 812 N N . GLN A 1 106 ? 9.641 10.273 8.422 1 97.81 106 GLN A N 1
ATOM 813 C CA . GLN A 1 106 ? 10.188 9.039 8.969 1 97.81 106 GLN A CA 1
ATOM 814 C C . GLN A 1 106 ? 11.258 9.328 10.016 1 97.81 106 GLN A C 1
ATOM 816 O O . GLN A 1 106 ? 11.914 10.375 9.969 1 97.81 106 GLN A O 1
ATOM 821 N N . PRO A 1 107 ? 11.438 8.484 11.055 1 97.94 107 PRO A N 1
ATOM 822 C CA . PRO A 1 107 ? 10.75 7.199 11.234 1 97.94 107 PRO A CA 1
ATOM 823 C C . PRO A 1 107 ? 9.414 7.344 11.953 1 97.94 107 PRO A C 1
ATOM 825 O O . PRO A 1 107 ? 8.711 6.352 12.18 1 97.94 107 PRO A O 1
ATOM 828 N N . TRP A 1 108 ? 9.039 8.523 12.273 1 98.5 108 TRP A N 1
ATOM 829 C CA . TRP A 1 108 ? 7.922 8.758 13.18 1 98.5 108 TRP A CA 1
ATOM 830 C C . TRP A 1 108 ? 6.602 8.359 12.531 1 98.5 108 TRP A C 1
ATOM 832 O O . TRP A 1 108 ? 5.711 7.82 13.195 1 98.5 108 TRP A O 1
ATOM 842 N N . LEU A 1 109 ? 6.438 8.586 11.25 1 98.75 109 LEU A N 1
ATOM 843 C CA . LEU A 1 109 ? 5.227 8.172 10.547 1 98.75 109 LEU A CA 1
ATOM 844 C C . LEU A 1 109 ? 5.094 6.652 10.555 1 98.75 109 LEU A C 1
ATOM 846 O O . LEU A 1 109 ? 4.012 6.117 10.797 1 98.75 109 LEU A O 1
ATOM 850 N N . GLY A 1 110 ? 6.215 5.969 10.195 1 98.62 110 GLY A N 1
ATOM 851 C CA . GLY A 1 110 ? 6.191 4.516 10.242 1 98.62 110 GLY A CA 1
ATOM 852 C C . GLY A 1 110 ? 5.812 3.965 11.602 1 98.62 110 GLY A C 1
ATOM 853 O O . GLY A 1 110 ? 5.035 3.012 11.695 1 98.62 110 GLY A O 1
ATOM 854 N N . GLU A 1 111 ? 6.332 4.574 12.625 1 98.5 111 GLU A N 1
ATOM 855 C CA . GLU A 1 111 ? 6.016 4.18 14 1 98.5 111 GLU A CA 1
ATOM 856 C C . GLU A 1 111 ? 4.543 4.422 14.312 1 98.5 111 GLU A C 1
ATOM 858 O O . GLU A 1 111 ? 3.896 3.594 14.961 1 98.5 111 GLU A O 1
ATOM 863 N N . ALA A 1 112 ? 4.039 5.543 13.883 1 98.56 112 ALA A N 1
ATOM 864 C CA . ALA A 1 112 ? 2.625 5.852 14.094 1 98.56 112 ALA A CA 1
ATOM 865 C C . ALA A 1 112 ? 1.731 4.828 13.398 1 98.56 112 ALA A C 1
ATOM 867 O O . ALA A 1 112 ? 0.751 4.355 13.977 1 98.56 112 ALA A O 1
ATOM 868 N N . ILE A 1 113 ? 2.031 4.496 12.148 1 98.56 113 ILE A N 1
ATOM 869 C CA . ILE A 1 113 ? 1.272 3.504 11.398 1 98.56 113 ILE A CA 1
ATOM 870 C C . ILE A 1 113 ? 1.29 2.17 12.141 1 98.56 113 ILE A C 1
ATOM 872 O O . ILE A 1 113 ? 0.247 1.535 12.312 1 98.56 113 ILE A O 1
ATOM 876 N N . ALA A 1 114 ? 2.498 1.784 12.609 1 98.12 114 ALA A N 1
ATOM 877 C CA . ALA A 1 114 ? 2.625 0.52 13.328 1 98.12 114 ALA A CA 1
ATOM 878 C C . ALA A 1 114 ? 1.753 0.513 14.578 1 98.12 114 ALA A C 1
ATOM 880 O O . ALA A 1 114 ? 1.115 -0.495 14.898 1 98.12 114 ALA A O 1
ATOM 881 N N . TRP A 1 115 ? 1.765 1.596 15.297 1 97.94 115 TRP A N 1
ATOM 882 C CA . TRP A 1 115 ? 0.954 1.683 16.5 1 97.94 115 TRP A CA 1
ATOM 883 C C . TRP A 1 115 ? -0.531 1.582 16.172 1 97.94 115 TRP A C 1
ATOM 885 O O . TRP A 1 115 ? -1.272 0.849 16.828 1 97.94 115 TRP A O 1
ATOM 895 N N . LEU A 1 116 ? -0.954 2.275 15.172 1 97.94 116 LEU A N 1
ATOM 896 C CA . LEU A 1 116 ? -2.361 2.336 14.789 1 97.94 116 LEU A CA 1
ATOM 897 C C . LEU A 1 116 ? -2.842 0.988 14.266 1 97.94 116 LEU A C 1
ATOM 899 O O . LEU A 1 116 ? -4.004 0.624 14.453 1 97.94 116 LEU A O 1
ATOM 903 N N . VAL A 1 117 ? -1.996 0.236 13.617 1 97.94 117 VAL A N 1
ATOM 904 C CA . VAL A 1 117 ? -2.4 -0.96 12.891 1 97.94 117 VAL A CA 1
ATOM 905 C C . VAL A 1 117 ? -2.078 -2.205 13.711 1 97.94 117 VAL A C 1
ATOM 907 O O . VAL A 1 117 ? -2.869 -3.148 13.758 1 97.94 117 VAL A O 1
ATOM 910 N N . LEU A 1 118 ? -0.929 -2.23 14.391 1 97.19 118 LEU A N 1
ATOM 911 C CA . LEU A 1 118 ? -0.429 -3.438 15.039 1 97.19 118 LEU A CA 1
ATOM 912 C C . LEU A 1 118 ? -0.504 -3.309 16.562 1 97.19 118 LEU A C 1
ATOM 914 O O . LEU A 1 118 ? -0.346 -4.297 17.281 1 97.19 118 LEU A O 1
ATOM 918 N N . GLY A 1 119 ? -0.628 -2.115 17.094 1 95.56 119 GLY A N 1
ATOM 919 C CA . GLY A 1 119 ? -0.758 -1.879 18.516 1 95.56 119 GLY A CA 1
ATOM 920 C C . GLY A 1 119 ? 0.576 -1.674 19.203 1 95.56 119 GLY A C 1
ATOM 921 O O . GLY A 1 119 ? 0.647 -1.675 20.438 1 95.56 119 GLY A O 1
ATOM 922 N N . ASP A 1 120 ? 1.642 -1.534 18.391 1 93.62 120 ASP A N 1
ATOM 923 C CA . ASP A 1 120 ? 2.957 -1.205 18.938 1 93.62 120 ASP A CA 1
ATOM 924 C C . ASP A 1 120 ? 3.854 -0.591 17.859 1 93.62 120 ASP A C 1
ATOM 926 O O . ASP A 1 120 ? 3.584 -0.73 16.672 1 93.62 120 ASP A O 1
ATOM 930 N N . THR A 1 121 ? 4.891 0.155 18.375 1 94.44 121 THR A N 1
ATOM 931 C CA . THR A 1 121 ? 5.719 0.922 17.453 1 94.44 121 THR A CA 1
ATOM 932 C C . THR A 1 121 ? 6.895 0.084 16.953 1 94.44 121 THR A C 1
ATOM 934 O O . THR A 1 121 ? 7.645 0.516 16.078 1 94.44 121 THR A O 1
ATOM 937 N N . LYS A 1 122 ? 7.023 -1.147 17.438 1 93 122 LYS A N 1
ATOM 938 C CA . LYS A 1 122 ? 8.211 -1.96 17.203 1 93 122 LYS A CA 1
ATOM 939 C C . LYS A 1 122 ? 8.383 -2.26 15.711 1 93 122 LYS A C 1
ATOM 941 O O . LYS A 1 122 ? 9.5 -2.445 15.234 1 93 122 LYS A O 1
ATOM 946 N N . HIS A 1 123 ? 7.27 -2.209 14.945 1 94.5 123 HIS A N 1
ATOM 947 C CA . HIS A 1 123 ? 7.316 -2.596 13.539 1 94.5 123 HIS A CA 1
ATOM 948 C C . HIS A 1 123 ? 7.18 -1.381 12.625 1 94.5 123 HIS A C 1
ATOM 950 O O . HIS A 1 123 ? 6.699 -1.497 11.5 1 94.5 123 HIS A O 1
ATOM 956 N N . GLY A 1 124 ? 7.605 -0.259 13.141 1 94.81 124 GLY A N 1
ATOM 957 C CA . GLY A 1 124 ? 7.492 0.984 12.398 1 94.81 124 GLY A CA 1
ATOM 958 C C . GLY A 1 124 ? 8.289 0.981 11.109 1 94.81 124 GLY A C 1
ATOM 959 O O . GLY A 1 124 ? 7.973 1.725 10.172 1 94.81 124 GLY A O 1
ATOM 960 N N . GLY A 1 125 ? 9.297 0.121 11 1 95.25 125 GLY A N 1
ATOM 961 C CA . GLY A 1 125 ? 10.188 0.094 9.844 1 95.25 125 GLY A CA 1
ATOM 962 C C . GLY A 1 125 ? 9.719 -0.859 8.766 1 95.25 125 GLY A C 1
ATOM 963 O O . GLY A 1 125 ? 10.359 -0.968 7.711 1 95.25 125 GLY A O 1
ATOM 964 N N . THR A 1 126 ? 8.57 -1.483 8.93 1 95.25 126 THR A N 1
ATOM 965 C CA . THR A 1 126 ? 8.156 -2.531 8 1 95.25 126 THR A CA 1
ATOM 966 C C . THR A 1 126 ? 7.512 -1.932 6.758 1 95.25 126 THR A C 1
ATOM 968 O O . THR A 1 126 ? 7.484 -2.562 5.699 1 95.25 126 THR A O 1
ATOM 971 N N . ILE A 1 127 ? 6.965 -0.772 6.867 1 97.19 127 ILE A N 1
ATOM 972 C CA . ILE A 1 127 ? 6.426 -0.07 5.711 1 97.19 127 ILE A CA 1
ATOM 973 C C . ILE A 1 127 ? 7.508 0.814 5.094 1 97.19 127 ILE A C 1
ATOM 975 O O . ILE A 1 127 ? 8.109 1.639 5.781 1 97.19 127 ILE A O 1
ATOM 979 N N . ASP A 1 128 ? 7.805 0.596 3.871 1 97.75 128 ASP A N 1
ATOM 980 C CA . ASP A 1 128 ? 8.742 1.448 3.146 1 97.75 128 ASP A CA 1
ATOM 981 C C . ASP A 1 128 ? 8.055 2.713 2.639 1 97.75 128 ASP A C 1
ATOM 983 O O . ASP A 1 128 ? 7.711 2.807 1.459 1 97.75 128 ASP A O 1
ATOM 987 N N . LEU A 1 129 ? 7.906 3.693 3.482 1 98.62 129 LEU A N 1
ATOM 988 C CA . LEU A 1 129 ? 7.223 4.938 3.145 1 98.62 129 LEU A CA 1
ATOM 989 C C . LEU A 1 129 ? 8.203 5.957 2.574 1 98.62 129 LEU A C 1
ATOM 991 O O . LEU A 1 129 ? 8.828 6.715 3.324 1 98.62 129 LEU A O 1
ATOM 995 N N . LYS A 1 130 ? 8.336 6.023 1.277 1 98.69 130 LYS A N 1
ATOM 996 C CA . LYS A 1 130 ? 9.25 6.922 0.579 1 98.69 130 LYS A CA 1
ATOM 997 C C . LYS A 1 130 ? 8.766 8.367 0.66 1 98.69 130 LYS A C 1
ATOM 999 O O . LYS A 1 130 ? 7.586 8.625 0.911 1 98.69 130 LYS A O 1
ATOM 1004 N N . LYS A 1 131 ? 9.75 9.359 0.548 1 98.81 131 LYS A N 1
ATOM 1005 C CA . LYS A 1 131 ? 9.367 10.766 0.461 1 98.81 131 LYS A CA 1
ATOM 1006 C C . LYS A 1 131 ? 8.32 10.984 -0.621 1 98.81 131 LYS A C 1
ATOM 1008 O O . LYS A 1 131 ? 8.5 10.562 -1.765 1 98.81 131 LYS A O 1
ATOM 1013 N N . GLY A 1 132 ? 7.203 11.586 -0.249 1 98.81 132 GLY A N 1
ATOM 1014 C CA . GLY A 1 132 ? 6.113 11.82 -1.182 1 98.81 132 GLY A CA 1
ATOM 1015 C C . GLY A 1 132 ? 5.148 10.648 -1.276 1 98.81 132 GLY A C 1
ATOM 1016 O O . GLY A 1 132 ? 4.191 10.688 -2.051 1 98.81 132 GLY A O 1
ATOM 1017 N N . GLY A 1 133 ? 5.379 9.602 -0.54 1 98.88 133 GLY A N 1
ATOM 1018 C CA . GLY A 1 133 ? 4.496 8.445 -0.521 1 98.88 133 GLY A CA 1
ATOM 1019 C C . GLY A 1 133 ? 3.283 8.641 0.371 1 98.88 133 GLY A C 1
ATOM 1020 O O . GLY A 1 133 ? 3.246 9.562 1.187 1 98.88 133 GLY A O 1
ATOM 1021 N N . VAL A 1 134 ? 2.24 7.766 0.207 1 98.94 134 VAL A N 1
ATOM 1022 C CA . VAL A 1 134 ? 0.977 7.898 0.926 1 98.94 134 VAL A CA 1
ATOM 1023 C C . VAL A 1 134 ? 0.502 6.523 1.392 1 98.94 134 VAL A C 1
ATOM 1025 O O . VAL A 1 134 ? 0.489 5.566 0.613 1 98.94 134 VAL A O 1
ATOM 1028 N N . VAL A 1 135 ? 0.187 6.41 2.643 1 98.94 135 VAL A N 1
ATOM 1029 C CA . VAL A 1 135 ? -0.453 5.227 3.207 1 98.94 135 VAL A CA 1
ATOM 1030 C C . VAL A 1 135 ? -1.889 5.559 3.611 1 98.94 135 VAL A C 1
ATOM 1032 O O . VAL A 1 135 ? -2.145 6.598 4.223 1 98.94 135 VAL A O 1
ATOM 1035 N N . TRP A 1 136 ? -2.824 4.762 3.193 1 98.88 136 TRP A N 1
ATOM 1036 C CA . TRP A 1 136 ? -4.242 4.914 3.51 1 98.88 136 TRP A CA 1
ATOM 1037 C C . TRP A 1 136 ? -4.672 3.91 4.574 1 98.88 136 TRP A C 1
ATOM 1039 O O . TRP A 1 136 ? -4.625 2.699 4.352 1 98.88 136 TRP A O 1
ATOM 1049 N N . LEU A 1 137 ? -5.035 4.414 5.727 1 98.69 137 LEU A N 1
ATOM 1050 C CA . LEU A 1 137 ? -5.543 3.617 6.836 1 98.69 137 LEU A CA 1
ATOM 1051 C C . LEU A 1 137 ? -7.039 3.84 7.031 1 98.69 137 LEU A C 1
ATOM 1053 O O . LEU A 1 137 ? -7.539 4.941 6.797 1 98.69 137 LEU A O 1
ATOM 1057 N N . GLU A 1 138 ? -7.695 2.85 7.496 1 98.25 138 GLU A N 1
ATOM 1058 C CA . GLU A 1 138 ? -9.125 2.945 7.801 1 98.25 138 GLU A CA 1
ATOM 1059 C C . GLU A 1 138 ? -9.438 2.336 9.164 1 98.25 138 GLU A C 1
ATOM 1061 O O . GLU A 1 138 ? -8.898 1.285 9.516 1 98.25 138 GLU A O 1
ATOM 1066 N N . GLY A 1 139 ? -10.32 2.891 9.93 1 97.31 139 GLY A N 1
ATOM 1067 C CA . GLY A 1 139 ? -10.727 2.398 11.234 1 97.31 139 GLY A CA 1
ATOM 1068 C C . GLY A 1 139 ? -10.727 3.473 12.305 1 97.31 139 GLY A C 1
ATOM 1069 O O . GLY A 1 139 ? -10.844 4.66 12 1 97.31 139 GLY A O 1
ATOM 1070 N N . GLU A 1 140 ? -10.641 3.066 13.562 1 96.75 140 GLU A N 1
ATOM 1071 C CA . GLU A 1 140 ? -10.531 4.004 14.672 1 96.75 140 GLU A CA 1
ATOM 1072 C C . GLU A 1 140 ? -9.078 4.305 15 1 96.75 140 GLU A C 1
ATOM 1074 O O . GLU A 1 140 ? -8.25 3.393 15.078 1 96.75 140 GLU A O 1
ATOM 1079 N N . PRO A 1 141 ? -8.766 5.566 15.086 1 96.88 141 PRO A N 1
ATOM 1080 C CA . PRO A 1 141 ? -7.383 5.902 15.422 1 96.88 141 PRO A CA 1
ATOM 1081 C C . PRO A 1 141 ? -7.031 5.574 16.875 1 96.88 141 PRO A C 1
ATOM 1083 O O . PRO A 1 141 ? -6.641 6.465 17.625 1 96.88 141 PRO A O 1
ATOM 1086 N N . LYS A 1 142 ? -7.172 4.383 17.188 1 96.31 142 LYS A N 1
ATOM 1087 C CA . LYS A 1 142 ? -6.812 3.764 18.469 1 96.31 142 LYS A CA 1
ATOM 1088 C C . LYS A 1 142 ? -5.789 2.648 18.266 1 96.31 142 LYS A C 1
ATOM 1090 O O . LYS A 1 142 ? -5.504 2.254 17.141 1 96.31 142 LYS A O 1
ATOM 1095 N N . ARG A 1 143 ? -5.27 2.232 19.406 1 96.88 143 ARG A N 1
ATOM 1096 C CA . ARG A 1 143 ? -4.199 1.24 19.391 1 96.88 143 ARG A CA 1
ATOM 1097 C C . ARG A 1 143 ? -4.629 -0.02 18.656 1 96.88 143 ARG A C 1
ATOM 1099 O O . ARG A 1 143 ? -5.488 -0.766 19.125 1 96.88 143 ARG A O 1
ATOM 1106 N N . GLY A 1 144 ? -4.047 -0.281 17.484 1 96.94 144 GLY A N 1
ATOM 1107 C CA . GLY A 1 144 ? -4.246 -1.525 16.75 1 96.94 144 GLY A CA 1
ATOM 1108 C C . GLY A 1 144 ? -5.617 -1.631 16.109 1 96.94 144 GLY A C 1
ATOM 1109 O O . GLY A 1 144 ? -6.082 -2.73 15.812 1 96.94 144 GLY A O 1
ATOM 1110 N N . GLU A 1 145 ? -6.262 -0.55 15.898 1 97.44 145 GLU A N 1
ATOM 1111 C CA . GLU A 1 145 ? -7.664 -0.634 15.5 1 97.44 145 GLU A CA 1
ATOM 1112 C C . GLU A 1 145 ? -7.859 -0.143 14.07 1 97.44 145 GLU A C 1
ATOM 1114 O O . GLU A 1 145 ? -8.992 0.008 13.609 1 97.44 145 GLU A O 1
ATOM 1119 N N . MET A 1 146 ? -6.801 0.136 13.391 1 97.94 146 MET A N 1
ATOM 1120 C CA . MET A 1 146 ? -6.934 0.526 11.992 1 97.94 146 MET A CA 1
ATOM 1121 C C . MET A 1 146 ? -6.387 -0.559 11.07 1 97.94 146 MET A C 1
ATOM 1123 O O . MET A 1 146 ? -5.605 -1.408 11.5 1 97.94 146 MET A O 1
ATOM 1127 N N . ARG A 1 147 ? -6.809 -0.531 9.859 1 98.38 147 ARG A N 1
ATOM 1128 C CA . ARG A 1 147 ? -6.375 -1.45 8.812 1 98.38 147 ARG A CA 1
ATOM 1129 C C . ARG A 1 147 ? -5.668 -0.704 7.688 1 98.38 147 ARG A C 1
ATOM 1131 O O . ARG A 1 147 ? -5.945 0.473 7.445 1 98.38 147 ARG A O 1
ATOM 1138 N N . LEU A 1 148 ? -4.77 -1.376 7.062 1 98.69 148 LEU A N 1
ATOM 1139 C CA . LEU A 1 148 ? -4.051 -0.834 5.914 1 98.69 148 LEU A CA 1
ATOM 1140 C C . LEU A 1 148 ? -4.84 -1.054 4.625 1 98.69 148 LEU A C 1
ATOM 1142 O O . LEU A 1 148 ? -4.98 -2.189 4.168 1 98.69 148 LEU A O 1
ATOM 1146 N N . ARG A 1 149 ? -5.316 0.001 4.035 1 98.69 149 ARG A N 1
ATOM 1147 C CA . ARG A 1 149 ? -6.145 -0.078 2.834 1 98.69 149 ARG A CA 1
ATOM 1148 C C . ARG A 1 149 ? -5.293 0.029 1.574 1 98.69 149 ARG A C 1
ATOM 1150 O O . ARG A 1 149 ? -5.641 -0.535 0.534 1 98.69 149 ARG A O 1
ATOM 1157 N N . ALA A 1 150 ? -4.25 0.822 1.685 1 98.88 150 ALA A N 1
ATOM 1158 C CA . ALA A 1 150 ? -3.346 1.014 0.553 1 98.88 150 ALA A CA 1
ATOM 1159 C C . ALA A 1 150 ? -2.014 1.601 1.009 1 98.88 150 ALA A C 1
ATOM 1161 O O . ALA A 1 150 ? -1.948 2.287 2.031 1 98.88 150 ALA A O 1
ATOM 1162 N N . HIS A 1 151 ? -1.049 1.268 0.433 1 98.88 151 HIS A N 1
ATOM 1163 C CA . HIS A 1 151 ? 0.264 1.902 0.476 1 98.88 151 HIS A CA 1
ATOM 1164 C C . HIS A 1 151 ? 0.739 2.281 -0.922 1 98.88 151 HIS A C 1
ATOM 1166 O O . HIS A 1 151 ? 1.033 1.406 -1.74 1 98.88 151 HIS A O 1
ATOM 1172 N N . LEU A 1 152 ? 0.804 3.559 -1.198 1 98.88 152 LEU A N 1
ATOM 1173 C CA . LEU A 1 152 ? 1.031 4.102 -2.533 1 98.88 152 LEU A CA 1
ATOM 1174 C C . LEU A 1 152 ? 2.357 4.852 -2.598 1 98.88 152 LEU A C 1
ATOM 1176 O O . LEU A 1 152 ? 2.432 6.023 -2.227 1 98.88 152 LEU A O 1
ATOM 1180 N N . PRO A 1 153 ? 3.422 4.195 -3.064 1 98.81 153 PRO A N 1
ATOM 1181 C CA . PRO A 1 153 ? 4.684 4.91 -3.264 1 98.81 153 PRO A CA 1
ATOM 1182 C C . PRO A 1 153 ? 4.586 5.988 -4.344 1 98.81 153 PRO A C 1
ATOM 1184 O O . PRO A 1 153 ? 3.656 5.973 -5.152 1 98.81 153 PRO A O 1
ATOM 1187 N N . PRO A 1 154 ? 5.551 6.926 -4.324 1 98.56 154 PRO A N 1
ATOM 1188 C CA . PRO A 1 154 ? 5.477 8.047 -5.262 1 98.56 154 PRO A CA 1
ATOM 1189 C C . PRO A 1 154 ? 5.395 7.602 -6.719 1 98.56 154 PRO A C 1
ATOM 1191 O O . PRO A 1 154 ? 4.648 8.188 -7.508 1 98.56 154 PRO A O 1
ATOM 1194 N N . ARG A 1 155 ? 6.055 6.602 -7.121 1 97.5 155 ARG A N 1
ATOM 1195 C CA . ARG A 1 155 ? 6.031 6.117 -8.5 1 97.5 155 ARG A CA 1
ATOM 1196 C C . ARG A 1 155 ? 4.621 5.711 -8.906 1 97.5 155 ARG A C 1
ATOM 1198 O O . ARG A 1 155 ? 4.211 5.934 -10.055 1 97.5 155 ARG A O 1
ATOM 1205 N N . VAL A 1 156 ? 3.879 5.051 -8.008 1 98.62 156 VAL A N 1
ATOM 1206 C CA . VAL A 1 156 ? 2.506 4.633 -8.273 1 98.62 156 VAL A CA 1
ATOM 1207 C C . VAL A 1 156 ? 1.606 5.859 -8.391 1 98.62 156 VAL A C 1
ATOM 1209 O O . VAL A 1 156 ? 0.826 5.977 -9.344 1 98.62 156 VAL A O 1
ATOM 1212 N N . LEU A 1 157 ? 1.732 6.766 -7.414 1 98.62 157 LEU A N 1
ATOM 1213 C CA . LEU A 1 157 ? 0.908 7.973 -7.41 1 98.62 157 LEU A CA 1
ATOM 1214 C C . LEU A 1 157 ? 1.108 8.773 -8.695 1 98.62 157 LEU A C 1
ATOM 1216 O O . LEU A 1 157 ? 0.142 9.258 -9.281 1 98.62 157 LEU A O 1
ATOM 1220 N N . ARG A 1 158 ? 2.33 8.859 -9.172 1 97.94 158 ARG A N 1
ATOM 1221 C CA . ARG A 1 158 ? 2.654 9.68 -10.336 1 97.94 158 ARG A CA 1
ATOM 1222 C C . ARG A 1 158 ? 2.197 9 -11.625 1 97.94 158 ARG A C 1
ATOM 1224 O O . ARG A 1 158 ? 2.113 9.648 -12.672 1 97.94 158 ARG A O 1
ATOM 1231 N N . ALA A 1 159 ? 1.876 7.727 -11.57 1 97.75 159 ALA A N 1
ATOM 1232 C CA . ALA A 1 159 ? 1.453 6.973 -12.75 1 97.75 159 ALA A CA 1
ATOM 1233 C C . ALA A 1 159 ? -0.066 6.984 -12.891 1 97.75 159 ALA A C 1
ATOM 1235 O O . ALA A 1 159 ? -0.606 6.5 -13.883 1 97.75 159 ALA A O 1
ATOM 1236 N N . LEU A 1 160 ? -0.711 7.516 -11.859 1 96.94 160 LEU A N 1
ATOM 1237 C CA . LEU A 1 160 ? -2.17 7.574 -11.883 1 96.94 160 LEU A CA 1
ATOM 1238 C C . LEU A 1 160 ? -2.652 8.719 -12.766 1 96.94 160 LEU A C 1
ATOM 1240 O O . LEU A 1 160 ? -2.027 9.781 -12.805 1 96.94 160 LEU A O 1
ATOM 1244 N N . ARG A 1 161 ? -3.684 8.516 -13.594 1 84.81 161 ARG A N 1
ATOM 1245 C CA . ARG A 1 161 ? -4.234 9.539 -14.469 1 84.81 161 ARG A CA 1
ATOM 1246 C C . ARG A 1 161 ? -5.75 9.398 -14.602 1 84.81 161 ARG A C 1
ATOM 1248 O O . ARG A 1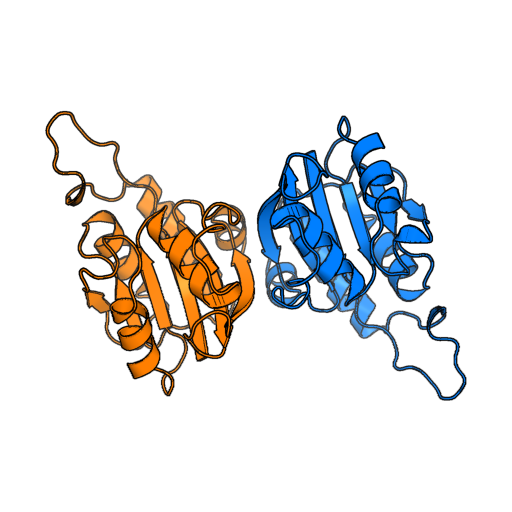 161 ? -6.285 8.289 -14.484 1 84.81 161 ARG A O 1
ATOM 1255 N N . MET B 1 1 ? 14.758 -10 -2.764 1 96.19 1 MET B N 1
ATOM 1256 C CA . MET B 1 1 ? 13.828 -10.367 -3.828 1 96.19 1 MET B CA 1
ATOM 1257 C C . MET B 1 1 ? 12.508 -9.609 -3.688 1 96.19 1 MET B C 1
ATOM 1259 O O . MET B 1 1 ? 12.211 -9.07 -2.621 1 96.19 1 MET B O 1
ATOM 1263 N N . ASP B 1 2 ? 11.781 -9.531 -4.773 1 97.94 2 ASP B N 1
ATOM 1264 C CA . ASP B 1 2 ? 10.453 -8.945 -4.809 1 97.94 2 ASP B CA 1
ATOM 1265 C C . ASP B 1 2 ? 9.375 -10.031 -4.898 1 97.94 2 ASP B C 1
ATOM 1267 O O . ASP B 1 2 ? 9.43 -10.891 -5.773 1 97.94 2 ASP B O 1
ATOM 1271 N N . VAL B 1 3 ? 8.453 -9.992 -3.957 1 98.5 3 VAL B N 1
ATOM 1272 C CA . VAL B 1 3 ? 7.312 -10.898 -3.973 1 98.5 3 VAL B CA 1
ATOM 1273 C C . VAL B 1 3 ? 6.016 -10.102 -4.07 1 98.5 3 VAL B C 1
ATOM 1275 O O . VAL B 1 3 ? 5.762 -9.219 -3.25 1 98.5 3 VAL B O 1
ATOM 1278 N N . PHE B 1 4 ? 5.266 -10.367 -5.082 1 98.88 4 PHE B N 1
ATOM 1279 C CA . PHE B 1 4 ? 3.949 -9.766 -5.246 1 98.88 4 PHE B CA 1
ATOM 1280 C C . PHE B 1 4 ? 2.855 -10.742 -4.836 1 98.88 4 PHE B C 1
ATOM 1282 O O . PHE B 1 4 ? 2.748 -11.836 -5.395 1 98.88 4 PHE B O 1
ATOM 1289 N N . VAL B 1 5 ? 2.121 -10.359 -3.844 1 98.94 5 VAL B N 1
ATOM 1290 C CA . VAL B 1 5 ? 1.007 -11.164 -3.346 1 98.94 5 VAL B CA 1
ATOM 1291 C C . VAL B 1 5 ? -0.296 -10.688 -3.986 1 98.94 5 VAL B C 1
ATOM 1293 O O . VAL B 1 5 ? -0.701 -9.539 -3.807 1 98.94 5 VAL B O 1
ATOM 1296 N N . VAL B 1 6 ? -0.949 -11.602 -4.691 1 98.94 6 VAL B N 1
ATOM 1297 C CA . VAL B 1 6 ? -2.156 -11.289 -5.445 1 98.94 6 VAL B CA 1
ATOM 1298 C C . VAL B 1 6 ? -3.328 -12.109 -4.91 1 98.94 6 VAL B C 1
ATOM 1300 O O . VAL B 1 6 ? -3.279 -13.336 -4.898 1 98.94 6 VAL B O 1
ATOM 1303 N N . ARG B 1 7 ? -4.328 -11.43 -4.441 1 98.94 7 ARG B N 1
ATOM 1304 C CA . ARG B 1 7 ? -5.555 -12.18 -4.184 1 98.94 7 ARG B CA 1
ATOM 1305 C C . ARG B 1 7 ? -6.305 -12.461 -5.484 1 98.94 7 ARG B C 1
ATOM 1307 O O . ARG B 1 7 ? -6.336 -11.625 -6.383 1 98.94 7 ARG B O 1
ATOM 1314 N N . HIS B 1 8 ? -6.887 -13.609 -5.539 1 98.94 8 HIS B N 1
ATOM 1315 C CA . HIS B 1 8 ? -7.652 -13.938 -6.734 1 98.94 8 HIS B CA 1
ATOM 1316 C C . HIS B 1 8 ? -8.664 -12.852 -7.055 1 98.94 8 HIS B C 1
ATOM 1318 O O . HIS B 1 8 ? -9.125 -12.141 -6.156 1 98.94 8 HIS B O 1
ATOM 1324 N N . ALA B 1 9 ? -9.047 -12.773 -8.367 1 98.88 9 ALA B N 1
ATOM 1325 C CA . ALA B 1 9 ? -10.055 -11.82 -8.82 1 98.88 9 ALA B CA 1
ATOM 1326 C C . ALA B 1 9 ? -11.461 -12.258 -8.414 1 98.88 9 ALA B C 1
ATOM 1328 O O . ALA B 1 9 ? -11.633 -13.312 -7.797 1 98.88 9 ALA B O 1
ATOM 1329 N N . ILE B 1 10 ? -12.469 -11.422 -8.672 1 98.62 10 ILE B N 1
ATOM 1330 C CA . ILE B 1 10 ? -13.852 -11.641 -8.258 1 98.62 10 ILE B CA 1
ATOM 1331 C C . ILE B 1 10 ? -14.367 -12.953 -8.859 1 98.62 10 ILE B C 1
ATOM 1333 O O . ILE B 1 10 ? -14.336 -13.133 -10.078 1 98.62 10 ILE B O 1
ATOM 1337 N N . ALA B 1 11 ? -14.836 -13.805 -8 1 97.88 11 ALA B N 1
ATOM 1338 C CA . ALA B 1 11 ? -15.305 -15.125 -8.398 1 97.88 11 ALA B CA 1
ATOM 1339 C C . ALA B 1 11 ? -16.812 -15.273 -8.156 1 97.88 11 ALA B C 1
ATOM 1341 O O . ALA B 1 11 ? -17.406 -14.469 -7.438 1 97.88 11 ALA B O 1
ATOM 1342 N N . GLU B 1 12 ? -17.312 -16.234 -8.758 1 95.44 12 GLU B N 1
ATOM 1343 C CA . GLU B 1 12 ? -18.719 -16.562 -8.594 1 95.44 12 GLU B CA 1
ATOM 1344 C C . GLU B 1 12 ? -19.047 -16.906 -7.141 1 95.44 12 GLU B C 1
ATOM 1346 O O . GLU B 1 12 ? -18.172 -17.375 -6.402 1 95.44 12 GLU B O 1
ATOM 1351 N N . ASP B 1 13 ? -20.25 -16.547 -6.816 1 90 13 ASP B N 1
ATOM 1352 C CA . ASP B 1 13 ? -20.719 -17.016 -5.512 1 90 13 ASP B CA 1
ATOM 1353 C C . ASP B 1 13 ? -20.875 -18.531 -5.492 1 90 13 ASP B C 1
ATOM 1355 O O . ASP B 1 13 ? -21.156 -19.141 -6.52 1 90 13 ASP B O 1
ATOM 1359 N N . ALA B 1 14 ? -20.578 -19.062 -4.363 1 84.62 14 ALA B N 1
ATOM 1360 C CA . ALA B 1 14 ? -20.719 -20.516 -4.246 1 84.62 14 ALA B CA 1
ATOM 1361 C C . ALA B 1 14 ? -22.172 -20.938 -4.379 1 84.62 14 ALA B C 1
ATOM 1363 O O . ALA B 1 14 ? -23.047 -20.391 -3.697 1 84.62 14 ALA B O 1
ATOM 1364 N N . ALA B 1 15 ? -22.438 -21.797 -5.406 1 82.88 15 ALA B N 1
ATOM 1365 C CA . ALA B 1 15 ? -23.75 -22.406 -5.48 1 82.88 15 ALA B CA 1
ATOM 1366 C C . ALA B 1 15 ? -23.906 -23.5 -4.422 1 82.88 15 ALA B C 1
ATOM 1368 O O . ALA B 1 15 ? -22.922 -24.047 -3.939 1 82.88 15 ALA B O 1
ATOM 1369 N N . PRO B 1 16 ? -25.219 -23.562 -3.986 1 81.5 16 PRO B N 1
ATOM 1370 C CA . PRO B 1 16 ? -25.406 -24.656 -3.021 1 81.5 16 PRO B CA 1
ATOM 1371 C C . PRO B 1 16 ? -24.781 -25.969 -3.488 1 81.5 16 PRO B C 1
ATOM 1373 O O . PRO B 1 16 ? -25.031 -26.406 -4.617 1 81.5 16 PRO B O 1
ATOM 1376 N N . GLY B 1 17 ? -23.984 -26.594 -2.705 1 82.38 17 GLY B N 1
ATOM 1377 C CA . GLY B 1 17 ? -23.391 -27.891 -2.998 1 82.38 17 GLY B CA 1
ATOM 1378 C C . GLY B 1 17 ? -22.156 -27.812 -3.859 1 82.38 17 GLY B C 1
ATOM 1379 O O . GLY B 1 17 ? -21.469 -28.812 -4.082 1 82.38 17 GLY B O 1
ATOM 1380 N N . GLN B 1 18 ? -21.875 -26.641 -4.324 1 80 18 GLN B N 1
ATOM 1381 C CA . GLN B 1 18 ? -20.719 -26.484 -5.207 1 80 18 GLN B CA 1
ATOM 1382 C C . GLN B 1 18 ? -19.422 -26.516 -4.418 1 80 18 GLN B C 1
ATOM 1384 O O . GLN B 1 18 ? -19.344 -25.984 -3.307 1 80 18 GLN B O 1
ATOM 1389 N N . ASP B 1 19 ? -18.547 -27.266 -5 1 88.88 19 ASP B N 1
ATOM 1390 C CA . ASP B 1 19 ? -17.172 -27.297 -4.488 1 88.88 19 ASP B CA 1
ATOM 1391 C C . ASP B 1 19 ? -16.531 -25.922 -4.598 1 88.88 19 ASP B C 1
ATOM 1393 O O . ASP B 1 19 ? -16.406 -25.375 -5.695 1 88.88 19 ASP B O 1
ATOM 1397 N N . ASP B 1 20 ? -16.109 -25.375 -3.467 1 90.69 20 ASP B N 1
ATOM 1398 C CA . ASP B 1 20 ? -15.523 -24.031 -3.41 1 90.69 20 ASP B CA 1
ATOM 1399 C C . ASP B 1 20 ? -14.336 -23.906 -4.359 1 90.69 20 ASP B C 1
ATOM 1401 O O . ASP B 1 20 ? -14.125 -22.859 -4.973 1 90.69 20 ASP B O 1
ATOM 1405 N N . ALA B 1 21 ? -13.656 -24.969 -4.512 1 94.56 21 ALA B N 1
ATOM 1406 C CA . ALA B 1 21 ? -12.43 -24.969 -5.312 1 94.56 21 ALA B CA 1
ATOM 1407 C C . ALA B 1 21 ? -12.75 -24.812 -6.797 1 94.56 21 ALA B C 1
ATOM 1409 O O . ALA B 1 21 ? -11.867 -24.484 -7.594 1 94.56 21 ALA B O 1
ATOM 1410 N N . GLN B 1 22 ? -13.945 -24.938 -7.145 1 94.75 22 GLN B N 1
ATOM 1411 C CA . GLN B 1 22 ? -14.289 -24.969 -8.562 1 94.75 22 GLN B CA 1
ATOM 1412 C C . GLN B 1 22 ? -14.945 -23.672 -9 1 94.75 22 GLN B C 1
ATOM 1414 O O . GLN B 1 22 ? -15.305 -23.516 -10.172 1 94.75 22 GLN B O 1
ATOM 1419 N N . ARG B 1 23 ? -15.102 -22.797 -8.062 1 96.25 23 ARG B N 1
ATOM 1420 C CA . ARG B 1 23 ? -15.695 -21.5 -8.414 1 96.25 23 ARG B CA 1
ATOM 1421 C C . ARG B 1 23 ? -14.812 -20.75 -9.406 1 96.25 23 ARG B C 1
ATOM 1423 O O . ARG B 1 23 ? -13.617 -20.547 -9.156 1 96.25 23 ARG B O 1
ATOM 1430 N N . ALA B 1 24 ? -15.438 -20.359 -10.484 1 97.19 24 ALA B N 1
ATOM 1431 C CA . ALA B 1 24 ? -14.727 -19.625 -11.531 1 97.19 24 ALA B CA 1
ATOM 1432 C C . ALA B 1 24 ? -14.82 -18.109 -11.305 1 97.19 24 ALA B C 1
ATOM 1434 O O . ALA B 1 24 ? -15.68 -17.641 -10.562 1 97.19 24 ALA B O 1
ATOM 1435 N N . LEU B 1 25 ? -13.891 -17.375 -11.945 1 98.5 25 LEU B N 1
ATOM 1436 C CA . LEU B 1 25 ? -14.055 -15.93 -11.984 1 98.5 25 LEU B CA 1
ATOM 1437 C C . LEU B 1 25 ? -15.352 -15.547 -12.695 1 98.5 25 LEU B C 1
ATOM 1439 O O . LEU B 1 25 ? -15.758 -16.219 -13.648 1 98.5 25 LEU B O 1
ATOM 1443 N N . THR B 1 26 ? -15.992 -14.477 -12.234 1 98.44 26 THR B N 1
ATOM 1444 C CA . THR B 1 26 ? -17.109 -13.906 -12.992 1 98.44 26 THR B CA 1
ATOM 1445 C C . THR B 1 26 ? -16.609 -13.195 -14.242 1 98.44 26 THR B C 1
ATOM 1447 O O . THR B 1 26 ? -15.422 -12.875 -14.344 1 98.44 26 THR B O 1
ATOM 1450 N N . ARG B 1 27 ? -17.5 -13.039 -15.164 1 98.19 27 ARG B N 1
ATOM 1451 C CA . ARG B 1 27 ? -17.125 -12.266 -16.344 1 98.19 27 ARG B CA 1
ATOM 1452 C C . ARG B 1 27 ? -16.625 -10.883 -15.969 1 98.19 27 ARG B C 1
ATOM 1454 O O . ARG B 1 27 ? -15.609 -10.422 -16.484 1 98.19 27 ARG B O 1
ATOM 1461 N N . ASP B 1 28 ? -17.312 -10.273 -15.094 1 98.06 28 ASP B N 1
ATOM 1462 C CA . ASP B 1 28 ? -16.906 -8.961 -14.609 1 98.06 28 ASP B CA 1
ATOM 1463 C C . ASP B 1 28 ? -15.578 -9.023 -13.883 1 98.06 28 ASP B C 1
ATOM 1465 O O . ASP B 1 28 ? -14.734 -8.141 -14.031 1 98.06 28 ASP B O 1
ATOM 1469 N N . GLY B 1 29 ? -15.398 -10.039 -13.07 1 98.62 29 GLY B N 1
ATOM 1470 C CA . GLY B 1 29 ? -14.141 -10.234 -12.375 1 98.62 29 GLY B CA 1
ATOM 1471 C C . GLY B 1 29 ? -12.953 -10.328 -13.305 1 98.62 29 GLY B C 1
ATOM 1472 O O . GLY B 1 29 ? -11.898 -9.734 -13.047 1 98.62 29 GLY B O 1
ATOM 1473 N N . ARG B 1 30 ? -13.148 -11.039 -14.367 1 98.75 30 ARG B N 1
ATOM 1474 C CA . ARG B 1 30 ? -12.094 -11.164 -15.375 1 98.75 30 ARG B CA 1
ATOM 1475 C C . ARG B 1 30 ? -11.773 -9.82 -16.016 1 98.75 30 ARG B C 1
ATOM 1477 O O . ARG B 1 30 ? -10.609 -9.422 -16.094 1 98.75 30 ARG B O 1
ATOM 1484 N N .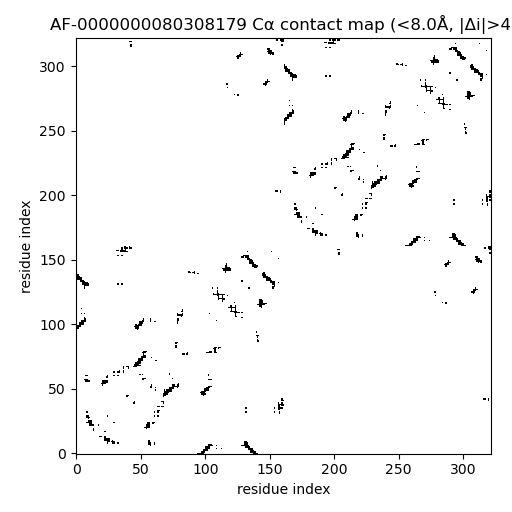 ARG B 1 31 ? -12.797 -9.141 -16.422 1 98.56 31 ARG B N 1
ATOM 1485 C CA . ARG B 1 31 ? -12.625 -7.852 -17.078 1 98.56 31 ARG B CA 1
ATOM 1486 C C . ARG B 1 31 ? -11.922 -6.855 -16.156 1 98.56 31 ARG B C 1
ATOM 1488 O O . ARG B 1 31 ? -11 -6.156 -16.594 1 98.56 31 ARG B O 1
ATOM 1495 N N . ARG B 1 32 ? -12.328 -6.77 -15.008 1 98.62 32 ARG B N 1
ATOM 1496 C CA . ARG B 1 32 ? -11.75 -5.836 -14.047 1 98.62 32 ARG B CA 1
ATOM 1497 C C . ARG B 1 32 ? -10.289 -6.176 -13.766 1 98.62 32 ARG B C 1
ATOM 1499 O O . ARG B 1 32 ? -9.453 -5.281 -13.656 1 98.62 32 ARG B O 1
ATOM 1506 N N . PHE B 1 33 ? -10.016 -7.457 -13.672 1 98.88 33 PHE B N 1
ATOM 1507 C CA . PHE B 1 33 ? -8.641 -7.836 -13.359 1 98.88 33 PHE B CA 1
ATOM 1508 C C . PHE B 1 33 ? -7.734 -7.617 -14.562 1 98.88 33 PHE B C 1
ATOM 1510 O O . PHE B 1 33 ? -6.57 -7.242 -14.406 1 98.88 33 PHE B O 1
ATOM 1517 N N . GLU B 1 34 ? -8.258 -7.836 -15.711 1 98.75 34 GLU B N 1
ATOM 1518 C CA . GLU B 1 34 ? -7.488 -7.508 -16.906 1 98.75 34 GLU B CA 1
ATOM 1519 C C . GLU B 1 34 ? -7.066 -6.043 -16.922 1 98.75 34 GLU B C 1
ATOM 1521 O O . GLU B 1 34 ? -5.949 -5.711 -17.312 1 98.75 34 GLU B O 1
ATOM 1526 N N . ARG B 1 35 ? -7.953 -5.184 -16.516 1 98.25 35 ARG B N 1
ATOM 1527 C CA . ARG B 1 35 ? -7.613 -3.771 -16.391 1 98.25 35 ARG B CA 1
ATOM 1528 C C . ARG B 1 35 ? -6.543 -3.557 -15.32 1 98.25 35 ARG B C 1
ATOM 1530 O O . ARG B 1 35 ? -5.648 -2.725 -15.492 1 98.25 35 ARG B O 1
ATOM 1537 N N . ALA B 1 36 ? -6.664 -4.273 -14.234 1 98.56 36 ALA B N 1
ATOM 1538 C CA . ALA B 1 36 ? -5.656 -4.184 -13.18 1 98.56 36 ALA B CA 1
ATOM 1539 C C . ALA B 1 36 ? -4.285 -4.605 -13.695 1 98.56 36 ALA B C 1
ATOM 1541 O O . ALA B 1 36 ? -3.268 -4.012 -13.328 1 98.56 36 ALA B O 1
ATOM 1542 N N . VAL B 1 37 ? -4.262 -5.625 -14.539 1 98.69 37 VAL B N 1
ATOM 1543 C CA . VAL B 1 37 ? -3.014 -6.133 -15.102 1 98.69 37 VAL B CA 1
ATOM 1544 C C . VAL B 1 37 ? -2.387 -5.07 -16 1 98.69 37 VAL B C 1
ATOM 1546 O O . VAL B 1 37 ? -1.166 -4.906 -16.016 1 98.69 37 VAL B O 1
ATOM 1549 N N . LYS B 1 38 ? -3.209 -4.34 -16.766 1 98 38 LYS B N 1
ATOM 1550 C CA . LYS B 1 38 ? -2.699 -3.219 -17.547 1 98 38 LYS B CA 1
ATOM 1551 C C . LYS B 1 38 ? -2.031 -2.18 -16.656 1 98 38 LYS B C 1
ATOM 1553 O O . LYS B 1 38 ? -1.024 -1.579 -17.047 1 98 38 LYS B O 1
ATOM 1558 N N . GLY B 1 39 ? -2.635 -1.987 -15.477 1 98.06 39 GLY B N 1
ATOM 1559 C CA . GLY B 1 39 ? -2.027 -1.097 -14.5 1 98.06 39 GLY B CA 1
ATOM 1560 C C . GLY B 1 39 ? -0.663 -1.567 -14.031 1 98.06 39 GLY B C 1
ATOM 1561 O O . GLY B 1 39 ? 0.272 -0.771 -13.93 1 98.06 39 GLY B O 1
ATOM 1562 N N . LEU B 1 40 ? -0.56 -2.854 -13.75 1 98.44 40 LEU B N 1
ATOM 1563 C CA . LEU B 1 40 ? 0.731 -3.426 -13.383 1 98.44 40 LEU B CA 1
ATOM 1564 C C . LEU B 1 40 ? 1.76 -3.205 -14.484 1 98.44 40 LEU B C 1
ATOM 1566 O O . LEU B 1 40 ? 2.914 -2.875 -14.211 1 98.44 40 LEU B O 1
ATOM 1570 N N . ARG B 1 41 ? 1.34 -3.424 -15.688 1 97.62 41 ARG B N 1
ATOM 1571 C CA . ARG B 1 41 ? 2.213 -3.207 -16.828 1 97.62 41 ARG B CA 1
ATOM 1572 C C . ARG B 1 41 ? 2.674 -1.756 -16.906 1 97.62 41 ARG B C 1
ATOM 1574 O O . ARG B 1 41 ? 3.838 -1.481 -17.203 1 97.62 41 ARG B O 1
ATOM 1581 N N . ALA B 1 42 ? 1.784 -0.83 -16.672 1 96.81 42 ALA B N 1
ATOM 1582 C CA . ALA B 1 42 ? 2.094 0.597 -16.688 1 96.81 42 ALA B CA 1
ATOM 1583 C C . ALA B 1 42 ? 3.156 0.945 -15.656 1 96.81 42 ALA B C 1
ATOM 1585 O O . ALA B 1 42 ? 3.879 1.933 -15.805 1 96.81 42 ALA B O 1
ATOM 1586 N N . LEU B 1 43 ? 3.246 0.194 -14.602 1 97.56 43 LEU B N 1
ATOM 1587 C CA . LEU B 1 43 ? 4.25 0.383 -13.562 1 97.56 43 LEU B CA 1
ATOM 1588 C C . LEU B 1 43 ? 5.531 -0.379 -13.898 1 97.56 43 LEU B C 1
ATOM 1590 O O . LEU B 1 43 ? 6.445 -0.459 -13.07 1 97.56 43 LEU B O 1
ATOM 1594 N N . ASP B 1 44 ? 5.598 -1.064 -15.062 1 97.06 44 ASP B N 1
ATOM 1595 C CA . ASP B 1 44 ? 6.727 -1.855 -15.547 1 97.06 44 ASP B CA 1
ATOM 1596 C C . ASP B 1 44 ? 6.965 -3.074 -14.656 1 97.06 44 ASP B C 1
ATOM 1598 O O . ASP B 1 44 ? 8.117 -3.447 -14.406 1 97.06 44 ASP B O 1
ATOM 1602 N N . VAL B 1 45 ? 5.902 -3.598 -14.094 1 97.06 45 VAL B N 1
ATOM 1603 C CA . VAL B 1 45 ? 5.988 -4.805 -13.281 1 97.06 45 VAL B CA 1
ATOM 1604 C C . VAL B 1 45 ? 6.016 -6.035 -14.188 1 97.06 45 VAL B C 1
ATOM 1606 O O . VAL B 1 45 ? 5.203 -6.156 -15.102 1 97.06 45 VAL B O 1
ATOM 1609 N N . THR B 1 46 ? 6.926 -6.867 -14.008 1 97.19 46 THR B N 1
ATOM 1610 C CA . THR B 1 46 ? 7.016 -8.156 -14.688 1 97.19 46 THR B CA 1
ATOM 1611 C C . THR B 1 46 ? 7.367 -9.266 -13.703 1 97.19 46 THR B C 1
ATOM 1613 O O . THR B 1 46 ? 8.227 -9.086 -12.836 1 97.19 46 THR B O 1
ATOM 1616 N N . PHE B 1 47 ? 6.762 -10.391 -13.883 1 97.94 47 PHE B N 1
ATOM 1617 C CA . PHE B 1 47 ? 7.004 -11.516 -12.992 1 97.94 47 PHE B CA 1
ATOM 1618 C C . PHE B 1 47 ? 7.836 -12.586 -13.688 1 97.94 47 PHE B C 1
ATOM 1620 O O . PHE B 1 47 ? 7.488 -13.039 -14.773 1 97.94 47 PHE B O 1
ATOM 1627 N N . GLU B 1 48 ? 8.883 -13.016 -13.07 1 97.75 48 GLU B N 1
ATOM 1628 C CA . GLU B 1 48 ? 9.703 -14.109 -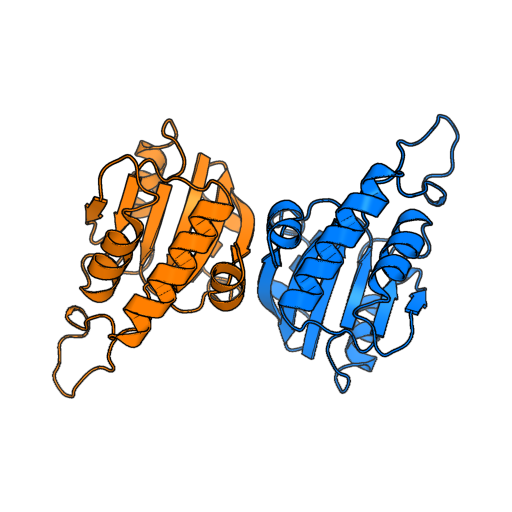13.586 1 97.75 48 GLU B CA 1
ATOM 1629 C C . GLU B 1 48 ? 9.039 -15.461 -13.344 1 97.75 48 GLU B C 1
ATOM 1631 O O . GLU B 1 48 ? 9.352 -16.438 -14.016 1 97.75 48 GLU B O 1
ATOM 1636 N N . ARG B 1 49 ? 8.141 -15.5 -12.383 1 97.56 49 ARG B N 1
ATOM 1637 C CA . ARG B 1 49 ? 7.402 -16.703 -12.016 1 97.56 49 ARG B CA 1
ATOM 1638 C C . ARG B 1 49 ? 6.109 -16.359 -11.289 1 97.56 49 ARG B C 1
ATOM 1640 O O . ARG B 1 49 ? 6.043 -15.344 -10.578 1 97.56 49 ARG B O 1
ATOM 1647 N N . VAL B 1 50 ? 5.133 -17.141 -11.531 1 98.5 50 VAL B N 1
ATOM 1648 C CA . VAL B 1 50 ? 3.893 -17.031 -10.766 1 98.5 50 VAL B CA 1
ATOM 1649 C C . VAL B 1 50 ? 3.568 -18.375 -10.109 1 98.5 50 VAL B C 1
ATOM 1651 O O . VAL B 1 50 ? 3.518 -19.406 -10.773 1 98.5 50 VAL B O 1
ATOM 1654 N N . LEU B 1 51 ? 3.498 -18.344 -8.812 1 98.69 51 LEU B N 1
ATOM 1655 C CA . LEU B 1 51 ? 2.91 -19.469 -8.086 1 98.69 51 LEU B CA 1
ATOM 1656 C C . LEU B 1 51 ? 1.437 -19.203 -7.789 1 98.69 51 LEU B C 1
ATOM 1658 O O . LEU B 1 51 ? 1.063 -18.094 -7.395 1 98.69 51 LEU B O 1
ATOM 1662 N N . HIS B 1 52 ? 0.583 -20.203 -8.055 1 98.81 52 HIS B N 1
ATOM 1663 C CA . HIS B 1 52 ? -0.831 -19.938 -7.797 1 98.81 52 HIS B CA 1
ATOM 1664 C C . HIS B 1 52 ? -1.501 -21.156 -7.156 1 98.81 52 HIS B C 1
ATOM 1666 O O . HIS B 1 52 ? -1.062 -22.297 -7.355 1 98.81 52 HIS B O 1
ATOM 1672 N N . SER B 1 53 ? -2.49 -20.906 -6.355 1 98.81 53 SER B N 1
ATOM 1673 C CA . SER B 1 53 ? -3.381 -21.922 -5.789 1 98.81 53 SER B CA 1
ATOM 1674 C C . SER B 1 53 ? -4.035 -22.75 -6.883 1 98.81 53 SER B C 1
ATOM 1676 O O . SER B 1 53 ? -4.289 -22.266 -7.98 1 98.81 53 SER B O 1
ATOM 1678 N N . PRO B 1 54 ? -4.395 -24 -6.574 1 98.69 54 PRO B N 1
ATOM 1679 C CA . PRO B 1 54 ? -5.059 -24.859 -7.566 1 98.69 54 PRO B CA 1
ATOM 1680 C C . PRO B 1 54 ? -6.535 -24.516 -7.746 1 98.69 54 PRO B C 1
ATOM 1682 O O . PRO B 1 54 ? -7.195 -25.047 -8.633 1 98.69 54 PRO B O 1
ATOM 1685 N N . TRP B 1 55 ? -7.055 -23.656 -6.852 1 98.44 55 TRP B N 1
ATOM 1686 C CA . TRP B 1 55 ? -8.469 -23.344 -6.988 1 98.44 55 TRP B CA 1
ATOM 1687 C C . TRP B 1 55 ? -8.734 -22.578 -8.281 1 98.44 55 TRP B C 1
ATOM 1689 O O . TRP B 1 55 ? -7.957 -21.703 -8.664 1 98.44 55 TRP B O 1
ATOM 1699 N N . LYS B 1 56 ? -9.812 -22.906 -8.969 1 98.5 56 LYS B N 1
ATOM 1700 C CA . LYS B 1 56 ? -10.102 -22.438 -10.32 1 98.5 56 LYS B CA 1
ATOM 1701 C C . LYS B 1 56 ? -9.992 -20.922 -10.414 1 98.5 56 LYS B C 1
ATOM 1703 O O . LYS B 1 56 ? -9.414 -20.391 -11.359 1 98.5 56 LYS B O 1
ATOM 1708 N N . ARG B 1 57 ? -10.531 -20.234 -9.492 1 98.62 57 ARG B N 1
ATOM 1709 C CA . ARG B 1 57 ? -10.492 -18.766 -9.508 1 98.62 57 ARG B CA 1
ATOM 1710 C C . ARG B 1 57 ? -9.062 -18.25 -9.461 1 98.62 57 ARG B C 1
ATOM 1712 O O . ARG B 1 57 ? -8.742 -17.234 -10.07 1 98.62 57 ARG B O 1
ATOM 1719 N N . ALA B 1 58 ? -8.172 -18.891 -8.742 1 98.81 58 ALA B N 1
ATOM 1720 C CA . ALA B 1 58 ? -6.762 -18.5 -8.672 1 98.81 58 ALA B CA 1
ATOM 1721 C C . ALA B 1 58 ? -6.023 -18.875 -9.953 1 98.81 58 ALA B C 1
ATOM 1723 O O . ALA B 1 58 ? -5.176 -18.109 -10.422 1 98.81 58 ALA B O 1
ATOM 1724 N N . VAL B 1 59 ? -6.355 -20.016 -10.461 1 98.88 59 VAL B N 1
ATOM 1725 C CA . VAL B 1 59 ? -5.781 -20.438 -11.742 1 98.88 59 VAL B CA 1
ATOM 1726 C C . VAL B 1 59 ? -6.109 -19.406 -12.812 1 98.88 59 VAL B C 1
ATOM 1728 O O . VAL B 1 59 ? -5.219 -18.922 -13.516 1 98.88 59 VAL B O 1
ATOM 1731 N N . GLU B 1 60 ? -7.332 -19.062 -12.891 1 98.88 60 GLU B N 1
ATOM 1732 C CA . GLU B 1 60 ? -7.785 -18.109 -13.891 1 98.88 60 GLU B CA 1
ATOM 1733 C C . GLU B 1 60 ? -7.141 -16.734 -13.672 1 98.88 60 GLU B C 1
ATOM 1735 O O . GLU B 1 60 ? -6.773 -16.047 -14.633 1 98.88 60 GLU B O 1
ATOM 1740 N N . THR B 1 61 ? -7.008 -16.359 -12.445 1 98.94 61 THR B N 1
ATOM 1741 C CA . THR B 1 61 ? -6.355 -15.094 -12.117 1 98.94 61 THR B CA 1
ATOM 1742 C C . THR B 1 61 ? -4.898 -15.102 -12.578 1 98.94 61 THR B C 1
ATOM 1744 O O . THR B 1 61 ? -4.426 -14.141 -13.195 1 98.94 61 THR B O 1
ATOM 1747 N N . ALA B 1 62 ? -4.23 -16.188 -12.297 1 98.88 62 ALA B N 1
ATOM 1748 C CA . ALA B 1 62 ? -2.834 -16.328 -12.703 1 98.88 62 ALA B CA 1
ATOM 1749 C C . ALA B 1 62 ? -2.697 -16.266 -14.227 1 98.88 62 ALA B C 1
ATOM 1751 O O . ALA B 1 62 ? -1.77 -15.641 -14.742 1 98.88 62 ALA B O 1
ATOM 1752 N N . GLU B 1 63 ? -3.588 -16.875 -14.891 1 98.81 63 GLU B N 1
ATOM 1753 C CA . GLU B 1 63 ? -3.578 -16.859 -16.359 1 98.81 63 GLU B CA 1
ATOM 1754 C C . GLU B 1 63 ? -3.738 -15.438 -16.891 1 98.81 63 GLU B C 1
ATOM 1756 O O . GLU B 1 63 ? -3.121 -15.07 -17.891 1 98.81 63 GLU B O 1
ATOM 1761 N N . LEU B 1 64 ? -4.578 -14.656 -16.266 1 98.81 64 LEU B N 1
ATOM 1762 C CA . LEU B 1 64 ? -4.824 -13.281 -16.703 1 98.81 64 LEU B CA 1
ATOM 1763 C C . LEU B 1 64 ? -3.592 -12.414 -16.484 1 98.81 64 LEU B C 1
ATOM 1765 O O . LEU B 1 64 ? -3.492 -11.312 -17.031 1 98.81 64 LEU B O 1
ATOM 1769 N N . LEU B 1 65 ? -2.646 -12.883 -15.672 1 98.75 65 LEU B N 1
ATOM 1770 C CA . LEU B 1 65 ? -1.405 -12.156 -15.438 1 98.75 65 LEU B CA 1
ATOM 1771 C C . LEU B 1 65 ? -0.439 -12.344 -16.609 1 98.75 65 LEU B C 1
ATOM 1773 O O . LEU B 1 65 ? 0.63 -11.727 -16.625 1 98.75 65 LEU B O 1
ATOM 1777 N N . ALA B 1 66 ? -0.775 -13.102 -17.547 1 97.38 66 ALA B N 1
ATOM 1778 C CA . ALA B 1 66 ? 0.099 -13.523 -18.641 1 97.38 66 ALA B CA 1
ATOM 1779 C C . ALA B 1 66 ? 0.821 -12.336 -19.266 1 97.38 66 ALA B C 1
ATOM 1781 O O . ALA B 1 66 ? 2.023 -12.406 -19.531 1 97.38 66 ALA B O 1
ATOM 1782 N N . PRO B 1 67 ? 0.154 -11.25 -19.484 1 97.19 67 PRO B N 1
ATOM 1783 C CA . PRO B 1 67 ? 0.803 -10.109 -20.141 1 97.19 67 PRO B CA 1
ATOM 1784 C C . PRO B 1 67 ? 1.995 -9.578 -19.359 1 97.19 67 PRO B C 1
ATOM 1786 O O . PRO B 1 67 ? 2.828 -8.852 -19.906 1 97.19 67 PRO B O 1
ATOM 1789 N N . VAL B 1 68 ? 2.148 -9.906 -18.078 1 98.19 68 VAL B N 1
ATOM 1790 C CA . VAL B 1 68 ? 3.229 -9.367 -17.266 1 98.19 68 VAL B CA 1
ATOM 1791 C C . VAL B 1 68 ? 4.066 -10.508 -16.688 1 98.19 68 VAL B C 1
ATOM 1793 O O . VAL B 1 68 ? 4.715 -10.352 -15.648 1 98.19 68 VAL B O 1
ATOM 1796 N N . VAL B 1 69 ? 3.994 -11.625 -17.266 1 97.81 69 VAL B N 1
ATOM 1797 C CA . VAL B 1 69 ? 4.742 -12.789 -16.797 1 97.81 69 VAL B CA 1
ATOM 1798 C C . VAL B 1 69 ? 5.746 -13.219 -17.859 1 97.81 69 VAL B C 1
ATOM 1800 O O . VAL B 1 69 ? 5.391 -13.383 -19.031 1 97.81 69 VAL B O 1
ATOM 1803 N N . SER B 1 70 ? 6.953 -13.398 -17.5 1 96.19 70 SER B N 1
ATOM 1804 C CA . SER B 1 70 ? 8.008 -13.812 -18.422 1 96.19 70 SER B CA 1
ATOM 1805 C C . SER B 1 70 ? 8.422 -15.258 -18.156 1 96.19 70 SER B C 1
ATOM 1807 O O . SER B 1 70 ? 9.25 -15.805 -18.891 1 96.19 70 SER B O 1
ATOM 1809 N N . GLY B 1 71 ? 7.91 -15.961 -17.156 1 95.31 71 GLY B N 1
ATOM 1810 C CA . GLY B 1 71 ? 8.281 -17.312 -16.766 1 95.31 71 GLY B CA 1
ATOM 1811 C C . GLY B 1 71 ? 7.082 -18.234 -16.594 1 95.31 71 GLY B C 1
ATOM 1812 O O . GLY B 1 71 ? 6.043 -18.031 -17.219 1 95.31 71 GLY B O 1
ATOM 1813 N N . PRO B 1 72 ? 7.199 -19.266 -15.844 1 96.88 72 PRO B N 1
ATOM 1814 C CA . PRO B 1 72 ? 6.145 -20.266 -15.727 1 96.88 72 PRO B CA 1
ATOM 1815 C C . PRO B 1 72 ? 5.055 -19.875 -14.734 1 96.88 72 PRO B C 1
ATOM 1817 O O . PRO B 1 72 ? 5.312 -19.109 -13.797 1 96.88 72 PRO B O 1
ATOM 1820 N N . LEU B 1 73 ? 3.877 -20.312 -15.016 1 98.25 73 LEU B N 1
ATOM 1821 C CA . LEU B 1 73 ? 2.812 -20.422 -14.023 1 98.25 73 LEU B CA 1
ATOM 1822 C C . LEU B 1 73 ? 2.838 -21.781 -13.336 1 98.25 73 LEU B C 1
ATOM 1824 O O . LEU B 1 73 ? 2.74 -22.812 -14 1 98.25 73 LEU B O 1
ATOM 1828 N N . GLU B 1 74 ? 3.029 -21.75 -12.078 1 98 74 GLU B N 1
ATOM 1829 C CA . GLU B 1 74 ? 3.178 -23.016 -11.352 1 98 74 GLU B CA 1
ATOM 1830 C C . GLU B 1 74 ? 2.088 -23.172 -10.297 1 98 74 GLU B C 1
ATOM 1832 O O . GLU B 1 74 ? 1.896 -22.297 -9.453 1 98 74 GLU B O 1
ATOM 1837 N N . GLU B 1 75 ? 1.45 -24.266 -10.398 1 98.62 75 GLU B N 1
ATOM 1838 C CA . GLU B 1 75 ? 0.419 -24.578 -9.414 1 98.62 75 GLU B CA 1
ATOM 1839 C C . GLU B 1 75 ? 1.03 -25.172 -8.141 1 98.62 75 GLU B C 1
ATOM 1841 O O . GLU B 1 75 ? 1.933 -26 -8.203 1 98.62 75 GLU B O 1
ATOM 1846 N N . THR B 1 76 ? 0.567 -24.734 -7.02 1 98.44 76 THR B N 1
ATOM 1847 C CA . THR B 1 76 ? 1.013 -25.344 -5.77 1 98.44 76 THR B CA 1
ATOM 1848 C C . THR B 1 76 ? -0.127 -25.391 -4.758 1 98.44 76 THR B C 1
ATOM 1850 O O . THR B 1 76 ? -0.787 -24.391 -4.508 1 98.44 76 THR B O 1
ATOM 1853 N N . PRO B 1 77 ? -0.344 -26.5 -4.051 1 98.19 77 PRO B N 1
ATOM 1854 C CA . PRO B 1 77 ? -1.38 -26.594 -3.021 1 98.19 77 PRO B CA 1
ATOM 1855 C C . PRO B 1 77 ? -1.065 -25.766 -1.781 1 98.19 77 PRO B C 1
ATOM 1857 O O . PRO B 1 77 ? -1.939 -25.547 -0.938 1 98.19 77 PRO B O 1
ATOM 1860 N N . LEU B 1 78 ? 0.165 -25.281 -1.633 1 98.31 78 LEU B N 1
ATOM 1861 C CA . LEU B 1 78 ? 0.595 -24.5 -0.478 1 98.31 78 LEU B CA 1
ATOM 1862 C C . LEU B 1 78 ? -0.157 -23.188 -0.407 1 98.31 78 LEU B C 1
ATOM 1864 O O . LEU B 1 78 ? -0.192 -22.531 0.644 1 98.31 78 LEU B O 1
ATOM 1868 N N . LEU B 1 79 ? -0.796 -22.766 -1.517 1 98.62 79 LEU B N 1
ATOM 1869 C CA . LEU 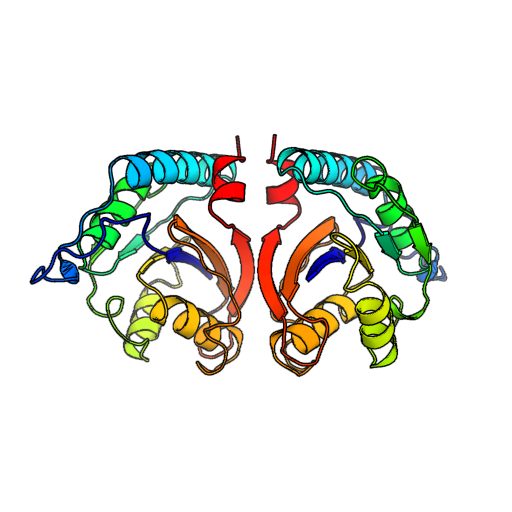B 1 79 ? -1.508 -21.5 -1.576 1 98.62 79 LEU B CA 1
ATOM 1870 C C . LEU B 1 79 ? -3.012 -21.703 -1.431 1 98.62 79 LEU B C 1
ATOM 1872 O O . LEU B 1 79 ? -3.791 -20.766 -1.568 1 98.62 79 LEU B O 1
ATOM 1876 N N . ALA B 1 80 ? -3.43 -22.906 -1.139 1 98.06 80 ALA B N 1
ATOM 1877 C CA . ALA B 1 80 ? -4.836 -23.219 -0.913 1 98.06 80 ALA B CA 1
ATOM 1878 C C . ALA B 1 80 ? -5.07 -23.688 0.522 1 98.06 80 ALA B C 1
ATOM 1880 O O . ALA B 1 80 ? -5.914 -24.547 0.772 1 98.06 80 ALA B O 1
ATOM 1881 N N . LYS B 1 81 ? -4.262 -23.203 1.396 1 97.44 81 LYS B N 1
ATOM 1882 C CA . LYS B 1 81 ? -4.344 -23.5 2.822 1 97.44 81 LYS B CA 1
ATOM 1883 C C . LYS B 1 81 ? -3.551 -22.5 3.646 1 97.44 81 LYS B C 1
ATOM 1885 O O . LYS B 1 81 ? -2.896 -21.609 3.094 1 97.44 81 LYS B O 1
ATOM 1890 N N . ALA B 1 82 ? -3.621 -22.656 4.969 1 97 82 ALA B N 1
ATOM 1891 C CA . ALA B 1 82 ? -2.877 -21.797 5.875 1 97 82 ALA B CA 1
ATOM 1892 C C . ALA B 1 82 ? -1.383 -21.828 5.566 1 97 82 ALA B C 1
ATOM 1894 O O . ALA B 1 82 ? -0.827 -22.891 5.281 1 97 82 ALA B O 1
ATOM 1895 N N . PRO B 1 83 ? -0.79 -20.641 5.57 1 96.56 83 PRO B N 1
ATOM 1896 C CA . PRO B 1 83 ? 0.638 -20.609 5.242 1 96.56 83 PRO B CA 1
ATOM 1897 C C . PRO B 1 83 ? 1.479 -21.469 6.172 1 96.56 83 PRO B C 1
ATOM 1899 O O . PRO B 1 83 ? 1.181 -21.578 7.363 1 96.56 83 PRO B O 1
ATOM 1902 N N . SER B 1 84 ? 2.504 -22.031 5.641 1 95.88 84 SER B N 1
ATOM 1903 C CA . SER B 1 84 ? 3.387 -22.953 6.34 1 95.88 84 SER B CA 1
ATOM 1904 C C . SER B 1 84 ? 4.844 -22.719 5.957 1 95.88 84 SER B C 1
ATOM 1906 O O . SER B 1 84 ? 5.133 -22.031 4.977 1 95.88 84 SER B O 1
ATOM 1908 N N . PRO B 1 85 ? 5.758 -23.281 6.746 1 95.31 85 PRO B N 1
ATOM 1909 C CA . PRO B 1 85 ? 7.172 -23.172 6.387 1 95.31 85 PRO B CA 1
ATOM 1910 C C . PRO B 1 85 ? 7.453 -23.641 4.961 1 95.31 85 PRO B C 1
ATOM 1912 O O . PRO B 1 85 ? 8.352 -23.109 4.301 1 95.31 85 PRO B O 1
ATOM 1915 N N . ALA B 1 86 ? 6.695 -24.578 4.512 1 97.12 86 ALA B N 1
ATOM 1916 C CA . ALA B 1 86 ? 6.887 -25.109 3.166 1 97.12 86 ALA B CA 1
ATOM 1917 C C . ALA B 1 86 ? 6.668 -24.016 2.113 1 97.12 86 ALA B C 1
ATOM 1919 O O . ALA B 1 86 ? 7.352 -24 1.088 1 97.12 86 ALA B O 1
ATOM 1920 N N . LEU B 1 87 ? 5.73 -23.188 2.277 1 97 87 LEU B N 1
ATOM 1921 C CA . LEU B 1 87 ? 5.477 -22.094 1.351 1 97 87 LEU B CA 1
ATOM 1922 C C . LEU B 1 87 ? 6.676 -21.156 1.271 1 97 87 LEU B C 1
ATOM 1924 O O . LEU B 1 87 ? 7.113 -20.797 0.177 1 97 87 LEU B O 1
ATOM 1928 N N . TYR B 1 88 ? 7.223 -20.828 2.385 1 95.94 88 TYR B N 1
ATOM 1929 C CA . TYR B 1 88 ? 8.336 -19.891 2.455 1 95.94 88 TYR B CA 1
ATOM 1930 C C . TYR B 1 88 ? 9.609 -20.516 1.896 1 95.94 88 TYR B C 1
ATOM 1932 O O . TYR B 1 88 ? 10.414 -19.828 1.255 1 95.94 88 TYR B O 1
ATOM 1940 N N . GLU B 1 89 ? 9.719 -21.812 2.189 1 95.75 89 GLU B N 1
ATOM 1941 C CA . GLU B 1 89 ? 10.812 -22.547 1.57 1 95.75 89 GLU B CA 1
ATOM 1942 C C . GLU B 1 89 ? 10.688 -22.547 0.049 1 95.75 89 GLU B C 1
ATOM 1944 O O . GLU B 1 89 ? 11.688 -22.391 -0.66 1 95.75 89 GLU B O 1
ATOM 1949 N N . ALA B 1 90 ? 9.508 -22.734 -0.442 1 95.62 90 ALA B N 1
ATOM 1950 C CA . ALA B 1 90 ? 9.258 -22.703 -1.881 1 95.62 90 ALA B CA 1
ATOM 1951 C C . ALA B 1 90 ? 9.633 -21.344 -2.475 1 95.62 90 ALA B C 1
ATOM 1953 O O . ALA B 1 90 ? 10.242 -21.281 -3.545 1 95.62 90 ALA B O 1
ATOM 1954 N N . LEU B 1 91 ? 9.297 -20.219 -1.808 1 95.88 91 LEU B N 1
ATOM 1955 C CA . LEU B 1 91 ? 9.656 -18.875 -2.256 1 95.88 91 LEU B CA 1
ATOM 1956 C C . LEU B 1 91 ? 11.172 -18.688 -2.264 1 95.88 91 LEU B C 1
ATOM 1958 O O . LEU B 1 91 ? 11.727 -18.109 -3.197 1 95.88 91 LEU B O 1
ATOM 1962 N N . SER B 1 92 ? 11.797 -19.219 -1.255 1 94.56 92 SER B N 1
ATOM 1963 C CA . SER B 1 92 ? 13.234 -19.031 -1.06 1 94.56 92 SER B CA 1
ATOM 1964 C C . SER B 1 92 ? 14.039 -19.719 -2.156 1 94.56 92 SER B C 1
ATOM 1966 O O . SER B 1 92 ? 15.188 -19.359 -2.404 1 94.56 92 SER B O 1
ATOM 1968 N N . ARG B 1 93 ? 13.422 -20.734 -2.797 1 94.38 93 ARG B N 1
ATOM 1969 C CA . ARG B 1 93 ? 14.086 -21.469 -3.871 1 94.38 93 ARG B CA 1
ATOM 1970 C C . ARG B 1 93 ? 14.266 -20.578 -5.102 1 94.38 93 ARG B C 1
ATOM 1972 O O . ARG B 1 93 ? 15.031 -20.922 -6.012 1 94.38 93 ARG B O 1
ATOM 1979 N N . HIS B 1 94 ? 13.57 -19.469 -5.07 1 91.88 94 HIS B N 1
ATOM 1980 C CA . HIS B 1 94 ? 13.578 -18.641 -6.266 1 91.88 94 HIS B CA 1
ATOM 1981 C C . HIS B 1 94 ? 14.164 -17.266 -5.977 1 91.88 94 HIS B C 1
ATOM 1983 O O . HIS B 1 94 ? 13.875 -16.297 -6.684 1 91.88 94 HIS B O 1
ATOM 1989 N N . THR B 1 95 ? 14.938 -17.062 -4.922 1 86.38 95 THR B N 1
ATOM 1990 C CA . THR B 1 95 ? 15.43 -15.781 -4.449 1 86.38 95 THR B CA 1
ATOM 1991 C C . THR B 1 95 ? 16.375 -15.148 -5.469 1 86.38 95 THR B C 1
ATOM 1993 O O . THR B 1 95 ? 16.578 -13.938 -5.473 1 86.38 95 THR B O 1
ATOM 1996 N N . GLU B 1 96 ? 16.922 -15.938 -6.328 1 86.31 96 GLU B N 1
ATOM 1997 C CA . GLU B 1 96 ? 17.875 -15.414 -7.309 1 86.31 96 GLU B CA 1
ATOM 1998 C C . GLU B 1 96 ? 17.156 -15.023 -8.602 1 86.31 96 GLU B C 1
ATOM 2000 O O . GLU B 1 96 ? 17.797 -14.555 -9.547 1 86.31 96 GLU B O 1
ATOM 2005 N N . GLU B 1 97 ? 15.898 -15.242 -8.578 1 87.62 97 GLU B N 1
ATOM 2006 C CA . GLU B 1 97 ? 15.094 -14.883 -9.742 1 87.62 97 GLU B CA 1
ATOM 2007 C C . GLU B 1 97 ? 14.555 -13.461 -9.625 1 87.62 97 GLU B C 1
ATOM 2009 O O . GLU B 1 97 ? 14.703 -12.82 -8.586 1 87.62 97 GLU B O 1
ATOM 2014 N N . GLY B 1 98 ? 14.055 -12.953 -10.742 1 93.5 98 GLY B N 1
ATOM 2015 C CA . GLY B 1 98 ? 13.336 -11.688 -10.711 1 93.5 98 GLY B CA 1
ATOM 2016 C C . GLY B 1 98 ? 12.07 -11.742 -9.875 1 93.5 98 GLY B C 1
ATOM 2017 O O . GLY B 1 98 ? 11.875 -12.672 -9.094 1 93.5 98 GLY B O 1
ATOM 2018 N N . PRO B 1 99 ? 11.281 -10.75 -9.891 1 97.75 99 PRO B N 1
ATOM 2019 C CA . PRO B 1 99 ? 10.055 -10.688 -9.094 1 97.75 99 PRO B CA 1
ATOM 2020 C C . PRO B 1 99 ? 9.164 -11.914 -9.289 1 97.75 99 PRO B C 1
ATOM 2022 O O . PRO B 1 99 ? 9.047 -12.43 -10.398 1 97.75 99 PRO B O 1
ATOM 2025 N N . ILE B 1 100 ? 8.633 -12.391 -8.195 1 97.81 100 ILE B N 1
ATOM 2026 C CA . ILE B 1 100 ? 7.707 -13.523 -8.203 1 97.81 100 ILE B CA 1
ATOM 2027 C C . ILE B 1 100 ? 6.332 -13.07 -7.727 1 97.81 100 ILE B C 1
ATOM 2029 O O . ILE B 1 100 ? 6.227 -12.25 -6.809 1 97.81 100 ILE B O 1
ATOM 2033 N N . ALA B 1 101 ? 5.312 -13.586 -8.359 1 98.69 101 ALA B N 1
ATOM 2034 C CA . ALA B 1 101 ? 3.951 -13.375 -7.875 1 98.69 101 ALA B CA 1
ATOM 2035 C C . ALA B 1 101 ? 3.381 -14.648 -7.266 1 98.69 101 ALA B C 1
ATOM 2037 O O . ALA B 1 101 ? 3.65 -15.75 -7.754 1 98.69 101 ALA B O 1
ATOM 2038 N N . VAL B 1 102 ? 2.662 -14.484 -6.211 1 98.81 102 VAL B N 1
ATOM 2039 C CA . VAL B 1 102 ? 1.869 -15.578 -5.664 1 98.81 102 VAL B CA 1
ATOM 2040 C C . VAL B 1 102 ? 0.386 -15.211 -5.711 1 98.81 102 VAL B C 1
ATOM 2042 O O . VAL B 1 102 ? 0.002 -14.102 -5.352 1 98.81 102 VAL B O 1
ATOM 2045 N N . VAL B 1 103 ? -0.437 -16.078 -6.219 1 98.94 103 VAL B N 1
ATOM 2046 C CA . VAL B 1 103 ? -1.875 -15.852 -6.344 1 98.94 103 VAL B CA 1
ATOM 2047 C C . VAL B 1 103 ? -2.623 -16.812 -5.414 1 98.94 103 VAL B C 1
ATOM 2049 O O . VAL B 1 103 ? -2.475 -18.031 -5.512 1 98.94 103 VAL B O 1
ATOM 2052 N N . GLY B 1 104 ? -3.352 -16.281 -4.516 1 98.75 104 GLY B N 1
ATOM 2053 C CA . GLY B 1 104 ? -4.027 -17.125 -3.549 1 98.75 104 GLY B CA 1
ATOM 2054 C C . GLY B 1 104 ? -5.266 -16.484 -2.953 1 98.75 104 GLY B C 1
ATOM 2055 O O . GLY B 1 104 ? -6 -15.773 -3.645 1 98.75 104 GLY B O 1
ATOM 2056 N N . HIS B 1 105 ? -5.543 -16.844 -1.664 1 98.56 105 HIS B N 1
ATOM 2057 C CA . HIS B 1 105 ? -6.832 -16.562 -1.045 1 98.56 105 HIS B CA 1
ATOM 2058 C C . HIS B 1 105 ? -6.656 -15.93 0.33 1 98.56 105 HIS B C 1
ATOM 2060 O O . HIS B 1 105 ? -5.691 -16.234 1.038 1 98.56 105 HIS B O 1
ATOM 2066 N N . GLN B 1 106 ? -7.637 -15.062 0.615 1 97.81 106 GLN B N 1
ATOM 2067 C CA . GLN B 1 106 ? -7.781 -14.703 2.021 1 97.81 106 GLN B CA 1
ATOM 2068 C C . GLN B 1 106 ? -8.477 -15.82 2.805 1 97.81 106 GLN B C 1
ATOM 2070 O O . GLN B 1 106 ? -9.258 -16.578 2.242 1 97.81 106 GLN B O 1
ATOM 2075 N N . PRO B 1 107 ? -8.148 -16.031 4.098 1 97.94 107 PRO B N 1
ATOM 2076 C CA . PRO B 1 107 ? -7.25 -15.188 4.898 1 97.94 107 PRO B CA 1
ATOM 2077 C C . PRO B 1 107 ? -5.789 -15.602 4.777 1 97.94 107 PRO B C 1
ATOM 2079 O O . PRO B 1 107 ? -4.914 -14.984 5.391 1 97.94 107 PRO B O 1
ATOM 2082 N N . TRP B 1 108 ? -5.512 -16.562 4.008 1 98.5 108 TRP B N 1
ATOM 2083 C CA . TRP B 1 108 ? -4.207 -17.219 4.008 1 98.5 108 TRP B CA 1
ATOM 2084 C C . TRP B 1 108 ? -3.135 -16.281 3.463 1 98.5 108 TRP B C 1
ATOM 2086 O O . TRP B 1 108 ? -2.004 -16.266 3.957 1 98.5 108 TRP B O 1
ATOM 2096 N N . LEU B 1 109 ? -3.453 -15.484 2.469 1 98.75 109 LEU B N 1
ATOM 2097 C CA . LEU B 1 109 ? -2.498 -14.516 1.943 1 98.75 109 LEU B CA 1
ATOM 2098 C C . LEU B 1 109 ? -2.146 -13.469 3 1 98.75 109 LEU B C 1
ATOM 2100 O O . LEU B 1 109 ? -0.974 -13.125 3.172 1 98.75 109 LEU B O 1
ATOM 2104 N N . GLY B 1 110 ? -3.197 -12.922 3.652 1 98.62 110 GLY B N 1
ATOM 2105 C CA . GLY B 1 110 ? -2.939 -11.969 4.723 1 98.62 110 GLY B CA 1
ATOM 2106 C C . GLY B 1 110 ? -2.047 -12.523 5.812 1 98.62 110 GLY B C 1
ATOM 2107 O O . GLY B 1 110 ? -1.148 -11.836 6.301 1 98.62 110 GLY B O 1
ATOM 2108 N N . GLU B 1 111 ? -2.277 -13.758 6.164 1 98.5 111 GLU B N 1
ATOM 2109 C CA . GLU B 1 111 ? -1.465 -14.43 7.172 1 98.5 111 GLU B CA 1
ATOM 2110 C C . GLU B 1 111 ? -0.025 -14.602 6.695 1 98.5 111 GLU B C 1
ATOM 2112 O O . GLU B 1 111 ? 0.917 -14.414 7.469 1 98.5 111 GLU B O 1
ATOM 2117 N N . ALA B 1 112 ? 0.131 -14.969 5.457 1 98.56 112 ALA B N 1
ATOM 2118 C CA . ALA B 1 112 ? 1.468 -15.117 4.883 1 98.56 112 ALA B CA 1
ATOM 2119 C C . ALA B 1 112 ? 2.223 -13.797 4.906 1 98.56 112 ALA B C 1
ATOM 2121 O O . ALA B 1 112 ? 3.4 -13.75 5.266 1 98.56 112 ALA B O 1
ATOM 2122 N N . ILE B 1 113 ? 1.572 -12.711 4.492 1 98.56 113 ILE B N 1
ATOM 2123 C CA . ILE B 1 113 ? 2.178 -11.383 4.504 1 98.56 113 ILE B CA 1
ATOM 2124 C C . ILE B 1 113 ? 2.613 -11.031 5.922 1 98.56 113 ILE B C 1
ATOM 2126 O O . ILE B 1 113 ? 3.738 -10.57 6.137 1 98.56 113 ILE B O 1
ATOM 2130 N N . ALA B 1 114 ? 1.708 -11.289 6.891 1 98.19 114 ALA B N 1
ATOM 2131 C CA . ALA B 1 114 ? 2.023 -10.984 8.281 1 98.19 114 ALA B CA 1
ATOM 2132 C C . ALA B 1 114 ? 3.254 -11.758 8.75 1 98.19 114 ALA B C 1
ATOM 2134 O O . ALA B 1 114 ? 4.109 -11.203 9.453 1 98.19 114 ALA B O 1
ATOM 2135 N N . TRP B 1 115 ? 3.312 -13 8.398 1 97.94 115 TRP B N 1
ATOM 2136 C CA . TRP B 1 115 ? 4.457 -13.812 8.797 1 97.94 115 TRP B CA 1
ATOM 2137 C C . TRP B 1 115 ? 5.742 -13.281 8.172 1 97.94 115 TRP B C 1
ATOM 2139 O O . TRP B 1 115 ? 6.766 -13.156 8.852 1 97.94 115 TRP B O 1
ATOM 2149 N N . LEU B 1 116 ? 5.695 -12.945 6.926 1 98 116 LEU B N 1
ATOM 2150 C CA . LEU B 1 116 ? 6.867 -12.5 6.18 1 98 116 LEU B CA 1
ATOM 2151 C C . LEU B 1 116 ? 7.344 -11.141 6.68 1 98 116 LEU B C 1
ATOM 2153 O O . LEU B 1 116 ? 8.539 -10.859 6.668 1 98 116 LEU B O 1
ATOM 2157 N N . VAL B 1 117 ? 6.449 -10.297 7.113 1 97.94 117 VAL B N 1
ATOM 2158 C CA . VAL B 1 117 ? 6.762 -8.898 7.402 1 97.94 117 VAL B CA 1
ATOM 2159 C C . VAL B 1 117 ? 6.93 -8.703 8.906 1 97.94 117 VAL B C 1
ATOM 2161 O O . VAL B 1 117 ? 7.82 -7.98 9.352 1 97.94 117 VAL B O 1
ATOM 2164 N N . LEU B 1 118 ? 6.098 -9.359 9.719 1 97.19 118 LEU B N 1
ATOM 2165 C CA . LEU B 1 118 ? 6.031 -9.094 11.148 1 97.19 118 LEU B CA 1
ATOM 2166 C C . LEU B 1 118 ? 6.594 -10.266 11.945 1 97.19 118 LEU B C 1
ATOM 2168 O O . LEU B 1 118 ? 6.84 -10.148 13.148 1 97.19 118 LEU B O 1
ATOM 2172 N N . GLY B 1 119 ? 6.703 -11.438 11.367 1 95.56 119 GLY B N 1
ATOM 2173 C CA . GLY B 1 119 ? 7.266 -12.609 12.016 1 95.56 119 GLY B CA 1
ATOM 2174 C C . GLY B 1 119 ? 6.227 -13.453 12.734 1 95.56 119 GLY B C 1
ATOM 2175 O O . GLY B 1 119 ? 6.57 -14.344 13.508 1 95.56 119 GLY B O 1
ATOM 2176 N N . ASP B 1 120 ? 4.934 -13.109 12.492 1 93.69 120 ASP B N 1
ATOM 2177 C CA . ASP B 1 120 ? 3.846 -13.922 13.016 1 93.69 120 ASP B CA 1
ATOM 2178 C C . ASP B 1 120 ? 2.562 -13.711 12.211 1 93.69 120 ASP B C 1
ATOM 2180 O O . ASP B 1 120 ? 2.455 -12.75 11.453 1 93.69 120 ASP B O 1
ATOM 2184 N N . THR B 1 121 ? 1.642 -14.719 12.367 1 94.38 121 THR B N 1
ATOM 2185 C CA . THR B 1 121 ? 0.44 -14.703 11.539 1 94.38 121 THR B CA 1
ATOM 2186 C C . THR B 1 121 ? -0.69 -13.961 12.25 1 94.38 121 THR B C 1
ATOM 2188 O O . THR B 1 121 ? -1.758 -13.742 11.672 1 94.38 121 THR B O 1
ATOM 2191 N N . LYS B 1 122 ? -0.447 -13.477 13.461 1 92.94 122 LYS B N 1
ATOM 2192 C CA . LYS B 1 122 ? -1.507 -12.93 14.305 1 92.94 122 LYS B CA 1
ATOM 2193 C C . LYS B 1 122 ? -2.115 -11.68 13.672 1 92.94 122 LYS B C 1
ATOM 2195 O O . LYS B 1 122 ? -3.289 -11.375 13.898 1 92.94 122 LYS B O 1
ATOM 2200 N N . HIS B 1 123 ? -1.349 -11.008 12.797 1 94.62 123 HIS B N 1
ATOM 2201 C CA . HIS B 1 123 ? -1.802 -9.742 12.234 1 94.62 123 HIS B CA 1
ATOM 2202 C C . HIS B 1 123 ? -2.164 -9.883 10.758 1 94.62 123 HIS B C 1
ATOM 2204 O O . HIS B 1 123 ? -2.088 -8.914 10 1 94.62 123 HIS B O 1
ATOM 2210 N N . GLY B 1 124 ? -2.562 -11.078 10.406 1 94.88 124 GLY B N 1
ATOM 2211 C CA . GLY B 1 124 ? -2.895 -11.367 9.023 1 94.88 124 GLY B CA 1
ATOM 2212 C C . GLY B 1 124 ? -4.07 -10.555 8.508 1 94.88 124 GLY B C 1
ATOM 2213 O O . GLY B 1 124 ? -4.207 -10.352 7.301 1 94.88 124 GLY B O 1
ATOM 2214 N N . GLY B 1 125 ? -4.906 -10.023 9.391 1 95.31 125 GLY B N 1
ATOM 2215 C CA . GLY B 1 125 ? -6.109 -9.297 9.008 1 95.31 125 GLY B CA 1
ATOM 2216 C C . GLY B 1 125 ? -5.895 -7.801 8.891 1 95.31 125 GLY B C 1
ATOM 2217 O O . GLY B 1 125 ? -6.816 -7.062 8.555 1 95.31 125 GLY B O 1
ATOM 2218 N N . THR B 1 126 ? -4.664 -7.332 9.055 1 95.38 126 THR B N 1
ATOM 2219 C CA . THR B 1 126 ? -4.434 -5.895 9.125 1 95.38 126 THR B CA 1
ATOM 2220 C C . THR B 1 126 ? -4.352 -5.289 7.727 1 95.38 126 THR B C 1
ATOM 2222 O O . THR B 1 126 ? -4.59 -4.094 7.547 1 95.38 126 THR B O 1
ATOM 2225 N N . ILE B 1 127 ? -3.982 -6.066 6.762 1 97.25 127 ILE B N 1
ATOM 2226 C CA . ILE B 1 127 ? -3.982 -5.609 5.379 1 97.25 127 ILE B CA 1
ATOM 2227 C C . ILE B 1 127 ? -5.328 -5.93 4.73 1 97.25 127 ILE B C 1
ATOM 2229 O O . ILE B 1 127 ? -5.781 -7.074 4.762 1 97.25 127 ILE B O 1
ATOM 2233 N N . ASP B 1 128 ? -5.988 -4.949 4.25 1 97.81 128 ASP B N 1
ATOM 2234 C CA . ASP B 1 128 ? -7.234 -5.148 3.516 1 97.81 128 ASP B CA 1
ATOM 2235 C C . ASP B 1 128 ? -6.961 -5.539 2.064 1 97.81 128 ASP B C 1
ATOM 2237 O O . ASP B 1 128 ? -7.066 -4.703 1.162 1 97.81 128 ASP B O 1
ATOM 2241 N N . LEU B 1 129 ? -6.672 -6.781 1.812 1 98.62 129 LEU B N 1
ATOM 2242 C CA . LEU B 1 129 ? -6.336 -7.277 0.482 1 98.62 129 LEU B CA 1
ATOM 2243 C C . LEU B 1 129 ? -7.594 -7.703 -0.272 1 98.62 129 LEU B C 1
ATOM 2245 O O . LEU B 1 129 ? -8.031 -8.852 -0.158 1 98.62 129 LEU B O 1
ATOM 2249 N N . LYS B 1 130 ? -8.156 -6.832 -1.054 1 98.69 130 LYS B N 1
ATOM 2250 C CA . LYS B 1 130 ? -9.383 -7.07 -1.818 1 98.69 130 LYS B CA 1
ATOM 2251 C C . LYS B 1 130 ? -9.125 -8.023 -2.979 1 98.69 130 LYS B C 1
ATOM 2253 O O . LYS B 1 130 ? -7.98 -8.195 -3.41 1 98.69 130 LYS B O 1
ATOM 2258 N N . LYS B 1 131 ? -10.219 -8.766 -3.438 1 98.81 131 LYS B N 1
ATOM 2259 C CA . LYS B 1 131 ? -10.109 -9.594 -4.637 1 98.81 131 LYS B CA 1
ATOM 2260 C C . LYS B 1 131 ? -9.531 -8.797 -5.801 1 98.81 131 LYS B C 1
ATOM 2262 O O . LYS B 1 131 ? -10.016 -7.711 -6.125 1 98.81 131 LYS B O 1
ATOM 2267 N N . GLY B 1 132 ? -8.461 -9.297 -6.387 1 98.81 132 GLY B N 1
ATOM 2268 C CA . GLY B 1 132 ? -7.797 -8.609 -7.484 1 98.81 132 GLY B CA 1
ATOM 2269 C C . GLY B 1 132 ? -6.758 -7.613 -7.02 1 98.81 132 GLY B C 1
ATOM 2270 O O . GLY B 1 132 ? -6.129 -6.934 -7.836 1 98.81 132 GLY B O 1
ATOM 2271 N N . GLY B 1 133 ? -6.562 -7.477 -5.738 1 98.88 133 GLY B N 1
ATOM 2272 C CA . GLY B 1 133 ? -5.559 -6.578 -5.191 1 98.88 133 GLY B CA 1
ATOM 2273 C C . GLY B 1 133 ? -4.164 -7.176 -5.195 1 98.88 133 GLY B C 1
ATOM 2274 O O . GLY B 1 133 ? -3.998 -8.383 -5.379 1 98.88 133 GLY B O 1
ATOM 2275 N N . VAL B 1 134 ? -3.115 -6.309 -5.008 1 98.94 134 VAL B N 1
ATOM 2276 C CA . VAL B 1 134 ? -1.72 -6.727 -5.09 1 98.94 134 VAL B CA 1
ATOM 2277 C C . VAL B 1 134 ? -0.914 -6.066 -3.977 1 98.94 134 VAL B C 1
ATOM 2279 O O . VAL B 1 134 ? -1.017 -4.855 -3.76 1 98.94 134 VAL B O 1
ATOM 2282 N N . VAL B 1 135 ? -0.187 -6.848 -3.244 1 98.94 135 VAL B N 1
ATOM 2283 C CA . VAL B 1 135 ? 0.776 -6.363 -2.262 1 98.94 135 VAL B CA 1
ATOM 2284 C C . VAL B 1 135 ? 2.195 -6.664 -2.736 1 98.94 135 VAL B C 1
ATOM 2286 O O . VAL B 1 135 ? 2.482 -7.77 -3.205 1 98.94 135 VAL B O 1
ATOM 2289 N N . TRP B 1 136 ? 3.049 -5.672 -2.725 1 98.88 136 TRP B N 1
ATOM 2290 C CA . TRP B 1 136 ? 4.449 -5.793 -3.119 1 98.88 136 TRP B CA 1
ATOM 2291 C C . TRP B 1 136 ? 5.355 -5.824 -1.895 1 98.88 136 TRP B C 1
ATOM 2293 O O . TRP B 1 136 ? 5.418 -4.855 -1.135 1 98.88 136 TRP B O 1
ATOM 2303 N N . LEU B 1 137 ? 6.008 -6.945 -1.688 1 98.69 137 LEU B N 1
ATOM 2304 C CA . LEU B 1 137 ? 6.973 -7.133 -0.61 1 98.69 137 LEU B CA 1
ATOM 2305 C C . LEU B 1 137 ? 8.391 -7.203 -1.158 1 98.69 137 LEU B C 1
ATOM 2307 O O . LEU B 1 137 ? 8.609 -7.699 -2.268 1 98.69 137 LEU B O 1
ATOM 2311 N N . GLU B 1 138 ? 9.312 -6.777 -0.388 1 98.25 138 GLU B N 1
ATOM 2312 C CA . GLU B 1 138 ? 10.719 -6.852 -0.754 1 98.25 138 GLU B CA 1
ATOM 2313 C C . GLU B 1 138 ? 11.562 -7.379 0.402 1 98.25 138 GLU B C 1
ATOM 2315 O O . GLU B 1 138 ? 11.344 -7.012 1.558 1 98.25 138 GLU B O 1
ATOM 2320 N N . GLY B 1 139 ? 12.555 -8.172 0.176 1 97.38 139 GLY B N 1
ATOM 2321 C CA . GLY B 1 139 ? 13.445 -8.727 1.185 1 97.38 139 GLY B CA 1
ATOM 2322 C C . GLY B 1 139 ? 13.641 -10.227 1.053 1 97.38 139 GLY B C 1
ATOM 2323 O O . GLY B 1 139 ? 13.461 -10.789 -0.029 1 97.38 139 GLY B O 1
ATOM 2324 N N . GLU B 1 140 ? 14.039 -10.875 2.131 1 96.81 140 GLU B N 1
ATOM 2325 C CA . GLU B 1 140 ? 14.164 -12.328 2.162 1 96.81 140 GLU B CA 1
ATOM 2326 C C . GLU B 1 140 ? 12.875 -12.984 2.633 1 96.81 140 GLU B C 1
ATOM 2328 O O . GLU B 1 140 ? 12.266 -12.547 3.615 1 96.81 140 GLU B O 1
ATOM 2333 N N . PRO B 1 141 ? 12.422 -13.938 1.87 1 97 141 PRO B N 1
ATOM 2334 C CA . PRO B 1 141 ? 11.188 -14.617 2.293 1 97 141 PRO B CA 1
ATOM 2335 C C . PRO B 1 141 ? 11.398 -15.5 3.521 1 97 141 PRO B C 1
ATOM 2337 O O . PRO B 1 141 ? 11.148 -16.703 3.467 1 97 141 PRO B O 1
ATOM 2340 N N . LYS B 1 142 ? 11.82 -14.906 4.543 1 96.44 142 LYS B N 1
ATOM 2341 C CA . LYS B 1 142 ? 12.008 -15.469 5.875 1 96.44 142 LYS B CA 1
ATOM 2342 C C . LYS B 1 142 ? 11.156 -14.727 6.906 1 96.44 142 LYS B C 1
ATOM 2344 O O . LYS B 1 142 ? 10.578 -13.688 6.605 1 96.44 142 LYS B O 1
ATOM 2349 N N . ARG B 1 143 ? 11.133 -15.344 8.07 1 96.94 143 ARG B N 1
ATOM 2350 C CA . ARG B 1 143 ? 10.281 -14.836 9.141 1 96.94 143 ARG B CA 1
ATOM 2351 C C . ARG B 1 143 ? 10.625 -13.375 9.453 1 96.94 143 ARG B C 1
ATOM 2353 O O . ARG B 1 143 ? 11.695 -13.086 9.992 1 96.94 143 ARG B O 1
ATOM 2360 N N . GLY B 1 144 ? 9.734 -12.445 9.141 1 97 144 GLY B N 1
ATOM 2361 C CA . GLY B 1 144 ? 9.859 -11.047 9.531 1 97 144 GLY B CA 1
ATOM 2362 C C . GLY B 1 144 ? 10.938 -10.305 8.766 1 97 144 GLY B C 1
ATOM 2363 O O . GLY B 1 144 ? 11.438 -9.281 9.219 1 97 144 GLY B O 1
ATOM 2364 N N . GLU B 1 145 ? 11.305 -10.781 7.629 1 97.5 145 GLU B N 1
ATOM 2365 C CA . GLU B 1 145 ? 12.484 -10.227 6.977 1 97.5 145 GLU B CA 1
ATOM 2366 C C . GLU B 1 145 ? 12.117 -9.492 5.691 1 97.5 145 GLU B C 1
ATOM 2368 O O . GLU B 1 145 ? 12.992 -9.102 4.918 1 97.5 145 GLU B O 1
ATOM 2373 N N . MET B 1 146 ? 10.859 -9.336 5.445 1 97.94 146 MET B N 1
ATOM 2374 C CA . MET B 1 146 ? 10.461 -8.57 4.27 1 97.94 146 MET B CA 1
ATOM 2375 C C . MET B 1 146 ? 9.805 -7.254 4.68 1 97.94 146 MET B C 1
ATOM 2377 O O . MET B 1 146 ? 9.344 -7.109 5.812 1 97.94 146 MET B O 1
ATOM 2381 N N . ARG B 1 147 ? 9.797 -6.332 3.787 1 98.38 147 ARG B N 1
ATOM 2382 C CA . ARG B 1 147 ? 9.188 -5.016 3.961 1 98.38 147 ARG B CA 1
ATOM 2383 C C . ARG B 1 147 ? 8.031 -4.812 2.982 1 98.38 147 ARG B C 1
ATOM 2385 O O . ARG B 1 147 ? 8.031 -5.391 1.894 1 98.38 147 ARG B O 1
ATOM 2392 N N . LEU B 1 148 ? 7.09 -4.047 3.396 1 98.69 148 LEU B N 1
ATOM 2393 C CA . LEU B 1 148 ? 5.953 -3.691 2.555 1 98.69 148 LEU B CA 1
ATOM 2394 C C . LEU B 1 148 ? 6.285 -2.494 1.672 1 98.69 148 LEU B C 1
ATOM 2396 O O . LEU B 1 148 ? 6.434 -1.375 2.166 1 98.69 148 LEU B O 1
ATOM 2400 N N . ARG B 1 149 ? 6.371 -2.699 0.391 1 98.69 149 ARG B N 1
ATOM 2401 C CA . ARG B 1 149 ? 6.75 -1.654 -0.555 1 98.69 149 ARG B CA 1
ATOM 2402 C C . ARG B 1 149 ? 5.52 -0.943 -1.104 1 98.69 149 ARG B C 1
ATOM 2404 O O . ARG B 1 149 ? 5.574 0.243 -1.436 1 98.69 149 ARG B O 1
ATOM 2411 N N . ALA B 1 150 ? 4.469 -1.715 -1.266 1 98.88 150 ALA B N 1
ATOM 2412 C CA . ALA B 1 150 ? 3.221 -1.159 -1.782 1 98.88 150 ALA B CA 1
ATOM 2413 C C . ALA B 1 150 ? 2.045 -2.086 -1.489 1 98.88 150 ALA B C 1
ATOM 2415 O O . ALA B 1 150 ? 2.225 -3.299 -1.344 1 98.88 150 ALA B O 1
ATOM 2416 N N . HIS B 1 151 ? 1.002 -1.589 -1.279 1 98.88 151 HIS B N 1
ATOM 2417 C CA . HIS B 1 151 ? -0.301 -2.244 -1.279 1 98.88 151 HIS B CA 1
ATOM 2418 C C . HIS B 1 151 ? -1.263 -1.558 -2.244 1 98.88 151 HIS B C 1
ATOM 2420 O O . HIS B 1 151 ? -1.67 -0.417 -2.016 1 98.88 151 HIS B O 1
ATOM 2426 N N . LEU B 1 152 ? -1.611 -2.232 -3.301 1 98.88 152 LEU B N 1
ATOM 2427 C CA . LEU B 1 152 ? -2.35 -1.669 -4.426 1 98.88 152 LEU B CA 1
ATOM 2428 C C . LEU B 1 152 ? -3.721 -2.326 -4.559 1 98.88 152 LEU B C 1
ATOM 2430 O O . LEU B 1 152 ? -3.844 -3.396 -5.16 1 98.88 152 LEU B O 1
ATOM 2434 N N . PRO B 1 153 ? -4.762 -1.701 -4.02 1 98.81 153 PRO B N 1
ATOM 2435 C CA . PRO B 1 153 ? -6.113 -2.229 -4.23 1 98.81 153 PRO B CA 1
ATOM 2436 C C . PRO B 1 153 ? -6.551 -2.16 -5.691 1 98.81 153 PRO B C 1
ATOM 2438 O O . PRO B 1 153 ? -5.957 -1.423 -6.484 1 98.81 153 PRO B O 1
ATOM 2441 N N . PRO B 1 154 ? -7.586 -2.957 -6.035 1 98.56 154 PRO B N 1
ATOM 2442 C CA . PRO B 1 154 ? -8.008 -3.023 -7.438 1 98.56 154 PRO B CA 1
ATOM 2443 C C . PRO B 1 154 ? -8.352 -1.653 -8.016 1 98.56 154 PRO B C 1
ATOM 2445 O O . PRO B 1 154 ? -8.016 -1.364 -9.172 1 98.56 154 PRO B O 1
ATOM 2448 N N . ARG B 1 155 ? -8.945 -0.794 -7.316 1 97.5 155 ARG B N 1
ATOM 2449 C CA . ARG B 1 155 ? -9.312 0.531 -7.805 1 97.5 155 ARG B CA 1
ATOM 2450 C C . ARG B 1 155 ? -8.078 1.318 -8.234 1 97.5 155 ARG B C 1
ATOM 2452 O O . ARG B 1 155 ? -8.117 2.055 -9.219 1 97.5 155 ARG B O 1
ATOM 2459 N N . VAL B 1 156 ? -6.984 1.217 -7.457 1 98.62 156 VAL B N 1
ATOM 2460 C CA . VAL B 1 156 ? -5.738 1.903 -7.781 1 98.62 156 VAL B CA 1
ATOM 2461 C C . VAL B 1 156 ? -5.125 1.298 -9.039 1 98.62 156 VAL B C 1
ATOM 2463 O O . VAL B 1 156 ? -4.738 2.023 -9.961 1 98.62 156 VAL B O 1
ATOM 2466 N N . LEU B 1 157 ? -5.051 -0.032 -9.07 1 98.62 157 LEU B N 1
ATOM 2467 C CA . LEU B 1 157 ? -4.465 -0.719 -10.219 1 98.62 157 LEU B CA 1
ATOM 2468 C C . LEU B 1 157 ? -5.207 -0.36 -11.5 1 98.62 157 LEU B C 1
ATOM 2470 O O . LEU B 1 157 ? -4.582 -0.117 -12.531 1 98.62 157 LEU B O 1
ATOM 2474 N N . ARG B 1 158 ? -6.512 -0.266 -11.445 1 97.94 158 ARG B N 1
ATOM 2475 C CA . ARG B 1 158 ? -7.328 -0.024 -12.625 1 97.94 158 ARG B CA 1
ATOM 2476 C C . ARG B 1 158 ? -7.238 1.434 -13.062 1 97.94 158 ARG B C 1
ATOM 2478 O O . ARG B 1 158 ? -7.609 1.772 -14.188 1 97.94 158 ARG B O 1
ATOM 2485 N N . ALA B 1 159 ? -6.734 2.307 -12.219 1 97.75 159 ALA B N 1
ATOM 2486 C CA . ALA B 1 159 ? -6.625 3.73 -12.523 1 97.75 159 ALA B CA 1
ATOM 2487 C C . ALA B 1 159 ? -5.262 4.055 -13.133 1 97.75 159 ALA B C 1
ATOM 2489 O O . ALA B 1 159 ? -5.02 5.184 -13.562 1 97.75 159 ALA B O 1
ATOM 2490 N N . LEU B 1 160 ? -4.391 3.051 -13.117 1 96.88 160 LEU B N 1
ATOM 2491 C CA . LEU B 1 160 ? -3.053 3.246 -13.664 1 96.88 160 LEU B CA 1
ATOM 2492 C C . LEU B 1 160 ? -3.076 3.166 -15.188 1 96.88 160 LEU B C 1
ATOM 2494 O O . LEU B 1 160 ? -3.828 2.375 -15.758 1 96.88 160 LEU B O 1
ATOM 2498 N N . ARG B 1 161 ? -2.371 4.074 -15.906 1 84.81 161 ARG B N 1
ATOM 2499 C CA . ARG B 1 161 ? -2.312 4.082 -17.359 1 84.81 161 ARG B CA 1
ATOM 2500 C C . ARG B 1 161 ? -0.934 4.508 -17.859 1 84.81 161 ARG B C 1
ATOM 2502 O O . ARG B 1 161 ? -0.24 5.273 -17.188 1 84.81 161 ARG B O 1
#

Sequence (322 aa):
MDVFVVRHAIAEDAAPGQDDAQRALTRDGRRRFERAVKGLRALDVTFERVLHSPWKRAVETAELLAPVVSGPLEETPLLAKAPSPALYEALSRHTEEGPIAVVGHQPWLGEAIAWLVLGDTKHGGTIDLKKGGVVWLEGEPKRGEMRLRAHLPPRVLRALRMDVFVVRHAIAEDAAPGQDDAQRALTRDGRRRFERAVKGLRALDVTFERVLHSPWKRAVETAELLAPVVSGPLEETPLLAKAPSPALYEALSRHTEEGPIAVVGHQPWLGEAIAWLVLGDTKHGGTIDLKKGGVVWLEGEPKRGEMRLRAHLPPRVLRALR

Secondary structure (DSSP, 8-state):
-EEEEEE---BPPPPTT--GGGPPBPHHHHHHHHHHHHHHHHTT--BSEEEE-SSHHHHHHHHHTGGGB-S-EEE-GGGSSS--HHHHHHHHTTTTSS-EEEEE-TTHHHHHHHHHHHSSSTTTTSB---TT-EEEEEE-SSTT-EEEEEEE-HHHHHHB-/-EEEEEE---BPPPPTT--GGGPPBPHHHHHHHHHHHHHHHHTT--BSEEEE-SSHHHHHHHHHTGGGB-S-EEE-GGGSSS--HHHHHHHHTTTTSS-EEEEE-TTHHHHHHHHHHHSSSTTTTSB---TT-EEEEEE-SSTT-EEEEEEE-HHHHHHB-

Organism: NCBI:txid927083

Foldseek 3Di:
DKEKEAEFFAWDDDDVPDDQLATAHDPVRLVLLLLLLVLCVLVVAAAQEEEEESRRRGVSSQVSNVVRYDHDYHYDNCQVDAHDPVVLVVVQVCVVDDYYYYYHHPLRSLQQVCQQAVVGSPCSPVDPRDHSWMWMWDARSHGNGIDTPDTGHSVRSSPHD/DKEKEAEFFAWDDDDVVDDQLATAHDPVRLVLLLLLLVLCVLVVAAAQEEEEESRRRGVSSQVSNVVRYPHDYHYDNCQVDAHDPVVLVVVQVCVVDPYYYYYHHPLRSLQQVCQQAVVGSPRSPVDPRDHSWMWMWDARSHGNGIDTPDTGHSVRSSPHD

Radius of gyration: 19.91 Å; Cα contacts (8 Å, |Δi|>4): 820; chains: 2; bounding box: 52×52×43 Å